Protein AF-A0A7C8KR84-F1 (afdb_monomer)

pLDDT: mean 71.24, std 14.89, range [28.14, 93.31]

Sequence (262 aa):
MVGEYLEQSVDVQDASTQTDPATLATLDLPQITDLNYFKQVVDKTNSDCIAFRIEMEQSNPTRLTGTRVIHGMNNLSQSIELACQELELDECFAFNHFPNVHIAMRAMAKFKPYFLDPEEHRKTEHLCQLANQNFYWGLNIELKCHEVLRRAAVFKIHNSNMILTRGNYEEYLSHLLVLREKTNDCVNDVAARTLFMLDERRAAVRMLLACRKFMALQRERPCYPRLCQCRGHDWGQAHWERLGLPVINVSPSGTAKGFIPI

Foldseek 3Di:
DDDPPDPPPPVPDDDDDLDPPVRVVVPPAAAFEALVVLVVLLVVLLVLLVVLVVCVVVVDPPDPQDPVNLVVLQVLLVVLLVVLVVLVVDLPDAALADVSLVVLVVSLVPDAQPPVPPVNVCSLVVSLVSLVVSLVVLVVSVVVLVVCQVDWHWYHDPNTIDIDYVVCSVVVVVSSVVSNVSSVVSNVSSVVVVVSSVSSVVSNVSSLVSSVSSLVSLLPRDDDPRHHPCSPDPPNPVSCVSNVFDWDFDDPDPPDTDIDGD

Structure (mmCIF, N/CA/C/O backbone):
data_AF-A0A7C8KR84-F1
#
_entry.id   AF-A0A7C8KR84-F1
#
loop_
_atom_site.group_PDB
_atom_site.id
_atom_site.type_symbol
_atom_site.label_atom_id
_atom_site.label_alt_id
_atom_site.label_comp_id
_atom_site.label_asym_id
_atom_site.label_entity_id
_atom_site.label_seq_id
_atom_site.pdbx_PDB_ins_code
_atom_site.Cartn_x
_atom_site.Cartn_y
_atom_site.Cartn_z
_atom_site.occupancy
_atom_site.B_iso_or_equiv
_atom_site.auth_seq_id
_atom_site.auth_comp_id
_atom_site.auth_asym_id
_atom_site.auth_atom_id
_atom_site.pdbx_PDB_model_num
ATOM 1 N N . MET A 1 1 ? -57.940 5.614 34.744 1.00 32.44 1 MET A N 1
ATOM 2 C CA . MET A 1 1 ? -57.153 5.208 35.923 1.00 32.44 1 MET A CA 1
ATOM 3 C C . MET A 1 1 ? -55.709 5.125 35.488 1.00 32.44 1 MET A C 1
ATOM 5 O O . MET A 1 1 ? -55.350 4.218 34.750 1.00 32.44 1 MET A O 1
ATOM 9 N N . VAL A 1 2 ? -54.954 6.165 35.825 1.00 28.14 2 VAL A N 1
ATOM 10 C CA . VAL A 1 2 ? -53.518 6.282 35.578 1.00 28.14 2 VAL A CA 1
ATOM 11 C C . VAL A 1 2 ? -52.850 5.599 36.764 1.00 28.14 2 VAL A C 1
ATOM 13 O O . VAL A 1 2 ? -53.059 6.019 37.897 1.00 28.14 2 VAL A O 1
ATOM 16 N N . GLY A 1 3 ? -52.159 4.489 36.517 1.00 28.77 3 GLY A N 1
ATOM 17 C CA . GLY A 1 3 ? -51.357 3.827 37.537 1.00 28.77 3 GLY A CA 1
ATOM 18 C C . GLY A 1 3 ? -50.021 4.543 37.641 1.00 28.77 3 GLY A C 1
ATOM 19 O O . GLY A 1 3 ? -49.148 4.323 36.804 1.00 28.77 3 GLY A O 1
ATOM 20 N N . GLU A 1 4 ? -49.896 5.422 38.632 1.00 29.56 4 GLU A N 1
ATOM 21 C CA . GLU A 1 4 ? -48.616 5.935 39.113 1.00 29.56 4 GLU A CA 1
ATOM 22 C C . GLU A 1 4 ? -47.768 4.745 39.577 1.00 29.56 4 GLU A C 1
ATOM 24 O O . GLU A 1 4 ? -48.036 4.133 40.611 1.00 29.56 4 GLU A O 1
ATOM 29 N N . TYR A 1 5 ? -46.759 4.377 38.788 1.00 31.81 5 TYR A N 1
ATOM 30 C CA . TYR A 1 5 ? -45.688 3.525 39.284 1.00 31.81 5 TYR A CA 1
ATOM 31 C C . TYR A 1 5 ? -44.735 4.415 40.069 1.00 31.81 5 TYR A C 1
ATOM 33 O O . TYR A 1 5 ? -43.995 5.208 39.491 1.00 31.81 5 TYR A O 1
ATOM 41 N N . LEU A 1 6 ? -44.828 4.287 41.394 1.00 31.00 6 LEU A N 1
ATOM 42 C CA . LEU A 1 6 ? -43.905 4.841 42.372 1.00 31.00 6 LEU A CA 1
ATOM 43 C C . LEU A 1 6 ? -42.459 4.667 41.896 1.00 31.00 6 LEU A C 1
ATOM 45 O O . LEU A 1 6 ? -41.971 3.544 41.758 1.00 31.00 6 LEU A O 1
ATOM 49 N N . GLU A 1 7 ? -41.780 5.796 41.705 1.00 32.97 7 GLU A N 1
ATOM 50 C CA . GLU A 1 7 ? -40.331 5.881 41.804 1.00 32.97 7 GLU A CA 1
ATOM 51 C C . GLU A 1 7 ? -39.944 5.353 43.189 1.00 32.97 7 GLU A C 1
ATOM 53 O O . GLU A 1 7 ? -40.000 6.061 44.193 1.00 32.97 7 GLU A O 1
ATOM 58 N N . GLN A 1 8 ? -39.569 4.076 43.265 1.00 32.03 8 GLN A N 1
ATOM 59 C CA . GLN A 1 8 ? -38.667 3.650 44.318 1.00 32.03 8 GLN A CA 1
ATOM 60 C C . GLN A 1 8 ? -37.332 4.314 44.007 1.00 32.03 8 GLN A C 1
ATOM 62 O O . GLN A 1 8 ? -36.534 3.815 43.214 1.00 32.03 8 GLN A O 1
ATOM 67 N N . SER A 1 9 ? -37.134 5.479 44.620 1.00 34.06 9 SER A N 1
ATOM 68 C CA . SER A 1 9 ? -35.832 6.063 44.884 1.00 34.06 9 SER A CA 1
ATOM 69 C C . SER A 1 9 ? -35.023 5.039 45.676 1.00 34.06 9 SER A C 1
ATOM 71 O O . SER A 1 9 ? -35.009 5.028 46.906 1.00 34.06 9 SER A O 1
ATOM 73 N N . VAL A 1 10 ? -34.400 4.109 44.960 1.00 33.84 10 VAL A N 1
ATOM 74 C CA . VAL A 1 10 ? -33.230 3.423 45.475 1.00 33.84 10 VAL A CA 1
ATOM 75 C C . VAL A 1 10 ? -32.190 4.524 45.550 1.00 33.84 10 VAL A C 1
ATOM 77 O O . VAL A 1 10 ? -31.714 4.991 44.516 1.00 33.84 10 VAL A O 1
ATOM 80 N N . ASP A 1 11 ? -31.917 4.995 46.765 1.00 31.75 11 ASP A N 1
ATOM 81 C CA . ASP A 1 11 ? -30.697 5.727 47.073 1.00 31.75 11 ASP A CA 1
ATOM 82 C C . ASP A 1 11 ? -29.533 4.843 46.617 1.00 31.75 11 ASP A C 1
ATOM 84 O O . ASP A 1 11 ? -29.070 3.949 47.330 1.00 31.75 11 ASP A O 1
ATOM 88 N N . VAL A 1 12 ? -29.111 5.030 45.367 1.00 40.06 12 VAL A N 1
ATOM 89 C CA . VAL A 1 12 ? -27.883 4.454 44.843 1.00 40.06 12 VAL A CA 1
ATOM 90 C C . VAL A 1 12 ? -26.789 5.252 45.522 1.00 40.06 12 VAL A C 1
ATOM 92 O O . VAL A 1 12 ? -26.440 6.344 45.082 1.00 40.06 12 VAL A O 1
ATOM 95 N N . GLN A 1 13 ? -26.338 4.731 46.661 1.00 32.72 13 GLN A N 1
ATOM 96 C CA . GLN A 1 13 ? -25.169 5.233 47.358 1.00 32.72 13 GLN A CA 1
ATOM 97 C C . GLN A 1 13 ? -24.040 5.430 46.347 1.00 32.72 13 GLN A C 1
ATOM 99 O O . GLN A 1 13 ? -23.666 4.510 45.613 1.00 32.72 13 GLN A O 1
ATOM 104 N N . ASP A 1 14 ? -23.530 6.656 46.331 1.00 39.12 14 ASP A N 1
ATOM 105 C CA . ASP A 1 14 ? -22.267 7.005 45.712 1.00 39.12 14 ASP A CA 1
ATOM 106 C C . ASP A 1 14 ? -21.161 6.035 46.158 1.00 39.12 14 ASP A C 1
ATOM 108 O O . ASP A 1 14 ? -21.105 5.615 47.316 1.00 39.12 14 ASP A O 1
ATOM 112 N N . ALA A 1 15 ? -20.248 5.780 45.216 1.00 33.12 15 ALA A N 1
ATOM 113 C CA . ALA A 1 15 ? -18.996 5.022 45.303 1.00 33.12 15 ALA A CA 1
ATOM 114 C C . ALA A 1 15 ? -19.034 3.535 44.893 1.00 33.12 15 ALA A C 1
ATOM 116 O O . ALA A 1 15 ? -19.628 2.682 45.544 1.00 33.12 15 ALA A O 1
ATOM 117 N N . SER A 1 16 ? -18.291 3.237 43.817 1.00 41.34 16 SER A N 1
ATOM 118 C CA . SER A 1 16 ? -17.384 2.083 43.642 1.00 41.34 16 SER A CA 1
ATOM 119 C C . SER A 1 16 ? -17.807 0.695 44.156 1.00 41.34 16 SER A C 1
ATOM 121 O O . SER A 1 16 ? -16.949 -0.096 44.560 1.00 41.34 16 SER A O 1
ATOM 123 N N . THR A 1 17 ? -19.091 0.353 44.166 1.00 49.91 17 THR A N 1
ATOM 124 C CA . THR A 1 17 ? -19.556 -0.912 44.740 1.00 49.91 17 THR A CA 1
ATOM 125 C C . THR A 1 17 ? -19.304 -2.073 43.780 1.00 49.91 17 THR A C 1
ATOM 127 O O . THR A 1 17 ? -20.136 -2.439 42.949 1.00 49.91 17 THR A O 1
ATOM 130 N N . GLN A 1 18 ? -18.129 -2.694 43.933 1.00 53.03 18 GLN A N 1
ATOM 131 C CA . GLN A 1 18 ? -17.944 -4.115 43.640 1.00 53.03 18 GLN A CA 1
ATOM 132 C C . GLN A 1 18 ? -19.137 -4.873 44.233 1.00 53.03 18 GLN A C 1
ATOM 134 O O . GLN A 1 18 ? -19.314 -4.918 45.449 1.00 53.03 18 GLN A O 1
ATOM 139 N N . THR A 1 19 ? -19.993 -5.407 43.369 1.00 58.72 19 THR A N 1
ATOM 140 C CA . THR A 1 19 ? -21.181 -6.151 43.784 1.00 58.72 19 THR A CA 1
ATOM 141 C C . THR A 1 19 ? -20.853 -7.637 43.722 1.00 58.72 19 THR A C 1
ATOM 143 O O . THR A 1 19 ? -20.344 -8.119 42.708 1.00 58.72 19 THR A O 1
ATOM 146 N N . ASP A 1 20 ? -21.098 -8.359 44.817 1.00 58.12 20 ASP A N 1
ATOM 147 C CA . ASP A 1 20 ? -20.840 -9.799 44.902 1.00 58.12 20 ASP A CA 1
ATOM 148 C C . ASP A 1 20 ? -21.582 -10.538 43.761 1.00 58.12 20 ASP A C 1
ATOM 150 O O . ASP A 1 20 ? -22.774 -10.277 43.550 1.00 58.12 20 ASP A O 1
ATOM 154 N N . PRO A 1 21 ? -20.927 -11.430 42.986 1.00 55.69 21 PRO A N 1
ATOM 155 C CA . PRO A 1 21 ? -21.565 -12.210 41.922 1.00 55.69 21 PRO A CA 1
ATOM 156 C C . PRO A 1 21 ? -22.869 -12.918 42.327 1.00 55.69 21 PRO A C 1
ATOM 158 O O . PRO A 1 21 ? -23.745 -13.072 41.476 1.00 55.69 21 PRO A O 1
ATOM 161 N N . ALA A 1 22 ? -23.042 -13.298 43.599 1.00 56.19 22 ALA A N 1
ATOM 162 C CA . ALA A 1 22 ? -24.292 -13.884 44.098 1.00 56.19 22 ALA A CA 1
ATOM 163 C C . ALA A 1 22 ? -25.474 -12.889 44.106 1.00 56.19 22 ALA A C 1
ATOM 165 O O . ALA A 1 22 ? -26.605 -13.278 43.822 1.00 56.19 22 ALA A O 1
ATOM 166 N N . THR A 1 23 ? -25.211 -11.607 44.371 1.00 57.09 23 THR A N 1
ATOM 167 C CA . THR A 1 23 ? -26.203 -10.513 44.399 1.00 57.09 23 THR A CA 1
ATOM 168 C C . THR A 1 23 ? -26.562 -10.020 42.997 1.00 57.09 23 THR A C 1
ATOM 170 O O . THR A 1 23 ? -27.638 -9.477 42.769 1.00 57.09 23 THR A O 1
ATOM 173 N N . LEU A 1 24 ? -25.657 -10.213 42.036 1.00 55.22 24 LEU A N 1
ATOM 174 C CA . LEU A 1 24 ? -25.908 -9.933 40.622 1.00 55.22 24 LEU A CA 1
ATOM 175 C C . LEU A 1 24 ? -26.747 -11.033 39.965 1.00 55.22 24 LEU A C 1
ATOM 177 O O . LEU A 1 24 ? -27.538 -10.731 39.084 1.00 55.22 24 LEU A O 1
ATOM 181 N N . ALA A 1 25 ? -26.617 -12.288 40.409 1.00 52.59 25 ALA A N 1
ATOM 182 C CA . ALA A 1 25 ? -27.393 -13.417 39.888 1.00 52.59 25 ALA A CA 1
ATOM 183 C C . ALA A 1 25 ? -28.896 -13.345 40.227 1.00 52.59 25 ALA A C 1
ATOM 185 O O . ALA A 1 25 ? -29.706 -13.977 39.554 1.00 52.59 25 ALA A O 1
ATOM 186 N N . THR A 1 26 ? -29.277 -12.587 41.260 1.00 55.31 26 THR A N 1
ATOM 187 C CA . THR A 1 26 ? -30.678 -12.330 41.637 1.00 55.31 26 THR A CA 1
ATOM 188 C C . THR A 1 26 ? -31.307 -11.151 40.894 1.00 55.31 26 THR A C 1
ATOM 190 O O . THR A 1 26 ? -32.529 -11.011 40.909 1.00 55.31 26 THR A O 1
ATOM 193 N N . LEU A 1 27 ? -30.503 -10.306 40.243 1.00 56.44 27 LEU A N 1
ATOM 194 C CA . LEU A 1 27 ? -30.963 -9.184 39.434 1.00 56.44 27 LEU A CA 1
ATOM 195 C C . LEU A 1 27 ? -30.917 -9.614 37.963 1.00 56.44 27 LEU A C 1
ATOM 197 O O . LEU A 1 27 ? -29.842 -9.830 37.415 1.00 56.44 27 LEU A O 1
ATOM 201 N N . ASP A 1 28 ? -32.077 -9.747 37.319 1.00 59.44 28 ASP A N 1
ATOM 202 C CA . ASP A 1 28 ? -32.201 -10.188 35.919 1.00 59.44 28 ASP A CA 1
ATOM 203 C C . ASP A 1 28 ? -31.762 -9.065 34.949 1.00 59.44 28 ASP A C 1
ATOM 205 O O . ASP A 1 28 ? -32.561 -8.425 34.261 1.00 59.44 28 ASP A O 1
ATOM 209 N N . LEU A 1 29 ? -30.472 -8.720 35.000 1.00 63.41 29 LEU A N 1
ATOM 210 C CA . LEU A 1 29 ? -29.874 -7.569 34.331 1.00 63.41 29 LEU A CA 1
ATOM 211 C C . LEU A 1 29 ? -29.172 -7.988 33.034 1.00 63.41 29 LEU A C 1
ATOM 213 O O . LEU A 1 29 ? -28.474 -9.004 33.005 1.00 63.41 29 LEU A O 1
ATOM 217 N N . PRO A 1 30 ? -29.258 -7.174 31.965 1.00 63.66 30 PRO A N 1
ATOM 218 C CA . PRO A 1 30 ? -28.498 -7.415 30.748 1.00 63.66 30 PRO A CA 1
ATOM 219 C C . PRO A 1 30 ? -26.997 -7.382 31.046 1.00 63.66 30 PRO A C 1
ATOM 221 O O . PRO A 1 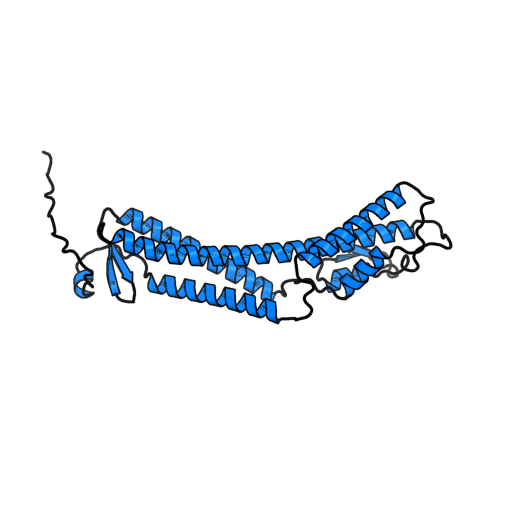30 ? -26.487 -6.409 31.610 1.00 63.66 30 PRO A O 1
ATOM 224 N N . GLN A 1 31 ? -26.279 -8.422 30.628 1.00 66.25 31 GLN A N 1
ATOM 225 C CA . GLN A 1 31 ? -24.826 -8.456 30.730 1.00 66.25 31 GLN A CA 1
ATOM 226 C C . GLN A 1 31 ? -24.202 -7.769 29.507 1.00 66.25 31 GLN A C 1
ATOM 228 O O . GLN A 1 31 ? -24.420 -8.165 28.359 1.00 66.25 31 GLN A O 1
ATOM 233 N N . ILE A 1 32 ? -23.423 -6.724 29.758 1.00 66.69 32 ILE A N 1
ATOM 234 C CA . ILE A 1 32 ? -22.598 -6.014 28.786 1.00 66.69 32 ILE A CA 1
ATOM 235 C C . ILE A 1 32 ? -21.186 -6.616 28.818 1.00 66.69 32 ILE A C 1
ATOM 237 O O . ILE A 1 32 ? -20.673 -7.020 29.862 1.00 66.69 32 ILE A O 1
ATOM 241 N N . THR A 1 33 ? -20.578 -6.703 27.637 1.00 69.06 33 THR A N 1
ATOM 242 C CA . THR A 1 33 ? -19.279 -7.319 27.336 1.00 69.06 33 THR A CA 1
ATOM 243 C C . THR A 1 33 ? -18.153 -6.967 28.326 1.00 69.06 33 THR A C 1
ATOM 245 O O . THR A 1 33 ? -18.043 -5.831 28.786 1.00 69.06 33 THR A O 1
ATOM 248 N N . ASP A 1 34 ? -17.263 -7.932 28.595 1.00 75.19 34 ASP A N 1
ATOM 249 C CA . ASP A 1 34 ? -16.058 -7.773 29.426 1.00 75.19 34 ASP A CA 1
ATOM 250 C C . ASP A 1 34 ? -15.031 -6.832 28.769 1.00 75.19 34 ASP A C 1
ATOM 252 O O . ASP A 1 34 ? -14.365 -7.195 27.793 1.00 75.19 34 ASP A O 1
ATOM 256 N N . LEU A 1 35 ? -14.876 -5.625 29.326 1.00 78.81 35 LEU A N 1
ATOM 257 C CA . LEU A 1 35 ? -13.912 -4.635 28.841 1.00 78.81 35 LEU A CA 1
ATOM 258 C C . LEU A 1 35 ? -12.463 -5.091 29.035 1.00 78.81 35 LEU A C 1
ATOM 260 O O . LEU A 1 35 ? -11.592 -4.630 28.303 1.00 78.81 35 LEU A O 1
ATOM 264 N N . ASN A 1 36 ? -12.172 -6.002 29.971 1.00 79.75 36 ASN A N 1
ATOM 265 C CA . ASN A 1 36 ? -10.815 -6.547 30.102 1.00 79.75 36 ASN A CA 1
ATOM 266 C C . ASN A 1 36 ? -10.477 -7.452 28.952 1.00 79.75 36 ASN A C 1
ATOM 268 O O . ASN A 1 36 ? -9.364 -7.393 28.444 1.00 79.75 36 ASN A O 1
ATOM 272 N N . TYR A 1 37 ? -11.430 -8.293 28.566 1.00 82.00 37 TYR A N 1
ATOM 273 C CA . TYR A 1 37 ? -11.240 -9.165 27.428 1.00 82.00 37 TYR A CA 1
ATOM 274 C C . TYR A 1 37 ? -11.074 -8.328 26.156 1.00 82.00 37 TYR A C 1
ATOM 276 O O . TYR A 1 37 ? -10.109 -8.529 25.422 1.00 82.00 37 TYR A O 1
ATOM 284 N N . PHE A 1 38 ? -11.914 -7.304 25.958 1.00 83.75 38 PHE A N 1
ATOM 285 C CA . PHE A 1 38 ? -11.743 -6.376 24.838 1.00 83.75 38 PHE A CA 1
ATOM 286 C C . PHE A 1 38 ? -10.378 -5.671 24.875 1.00 83.75 38 PHE A C 1
ATOM 288 O O . PHE A 1 38 ? -9.651 -5.676 23.884 1.00 83.75 38 PHE A O 1
ATOM 295 N N . LYS A 1 39 ? -9.970 -5.151 26.038 1.00 86.75 39 LYS A N 1
ATOM 296 C CA . LYS A 1 39 ? -8.649 -4.544 26.240 1.00 86.75 39 LYS A CA 1
ATOM 297 C C . LYS A 1 39 ? -7.507 -5.503 25.900 1.00 86.75 39 LYS A C 1
ATOM 299 O O . LYS A 1 39 ? -6.585 -5.100 25.204 1.00 86.75 39 LYS A O 1
ATOM 304 N N . GLN A 1 40 ? -7.570 -6.758 26.346 1.00 88.12 40 GLN A N 1
ATOM 305 C CA . GLN A 1 40 ? -6.556 -7.773 26.044 1.00 88.12 40 GLN A CA 1
ATOM 306 C C . GLN A 1 40 ? -6.440 -8.025 24.538 1.00 88.12 40 GLN A C 1
ATOM 308 O O . GLN A 1 40 ? -5.329 -8.097 24.016 1.00 88.12 40 GLN A O 1
ATOM 313 N N . VAL A 1 41 ? -7.572 -8.121 23.836 1.00 87.50 41 VAL A N 1
ATOM 314 C CA . VAL A 1 41 ? -7.597 -8.314 22.379 1.00 87.50 41 VAL A CA 1
ATOM 315 C C . VAL A 1 41 ? -7.028 -7.091 21.649 1.00 87.50 41 VAL A C 1
ATOM 317 O O . VAL A 1 41 ? -6.206 -7.252 20.743 1.00 87.50 41 VAL A O 1
ATOM 320 N N . VAL A 1 42 ? -7.393 -5.872 22.064 1.00 87.62 42 VAL A N 1
ATOM 321 C CA . VAL A 1 42 ? -6.858 -4.618 21.501 1.00 87.62 42 VAL A CA 1
ATOM 322 C C . VAL A 1 42 ? -5.354 -4.501 21.742 1.00 87.62 42 VAL A C 1
ATOM 324 O O . VAL A 1 42 ? -4.603 -4.259 20.799 1.00 87.62 42 VAL A O 1
ATOM 327 N N . ASP A 1 43 ? -4.891 -4.715 22.975 1.00 89.50 43 ASP A N 1
ATOM 328 C CA . ASP A 1 43 ? -3.472 -4.611 23.325 1.00 89.50 43 ASP A CA 1
ATOM 329 C C . ASP A 1 43 ? -2.640 -5.673 22.577 1.00 89.50 43 ASP A C 1
ATOM 331 O O . ASP A 1 43 ? -1.555 -5.365 22.080 1.00 89.50 43 ASP A O 1
ATOM 335 N N . LYS A 1 44 ? -3.165 -6.897 22.408 1.00 89.75 44 LYS A N 1
ATOM 336 C CA . LYS A 1 44 ? -2.527 -7.942 21.594 1.00 89.75 44 LYS A CA 1
ATOM 337 C C . LYS A 1 44 ? -2.441 -7.545 20.119 1.00 89.75 44 LYS A C 1
ATOM 339 O O . LYS A 1 44 ? -1.360 -7.616 19.543 1.00 89.75 44 LYS A O 1
ATOM 344 N N . THR A 1 45 ? -3.543 -7.072 19.538 1.00 87.31 45 THR A N 1
ATOM 345 C CA . THR A 1 45 ? -3.586 -6.627 18.134 1.00 87.31 45 THR A CA 1
ATOM 346 C C . THR A 1 45 ? -2.592 -5.492 17.889 1.00 87.31 45 THR A C 1
ATOM 348 O O . THR A 1 45 ? -1.835 -5.526 16.925 1.00 87.31 45 THR A O 1
ATOM 351 N N . ASN A 1 46 ? -2.532 -4.517 18.799 1.00 86.12 46 ASN A N 1
ATOM 352 C CA . ASN A 1 46 ? -1.585 -3.410 18.709 1.00 86.12 46 ASN A CA 1
ATOM 353 C C . ASN A 1 46 ? -0.129 -3.893 18.822 1.00 86.12 46 ASN A C 1
ATOM 355 O O . ASN A 1 46 ? 0.725 -3.503 18.027 1.00 86.12 46 ASN A O 1
ATOM 359 N N . SER A 1 47 ? 0.153 -4.795 19.767 1.00 88.62 47 S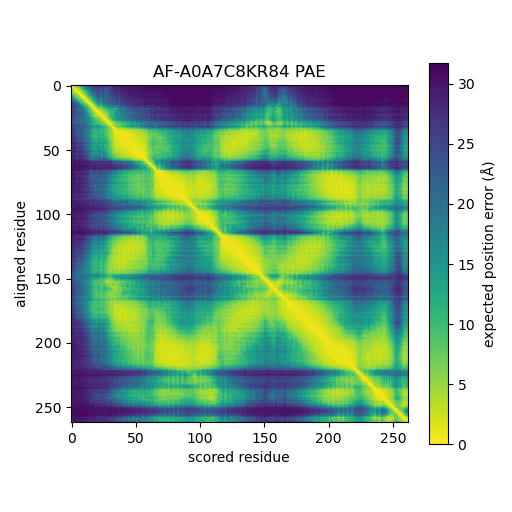ER A N 1
ATOM 360 C CA . SER A 1 47 ? 1.474 -5.418 19.890 1.00 88.62 47 SER A CA 1
ATOM 361 C C . SER A 1 47 ? 1.884 -6.136 18.603 1.00 88.62 47 SER A C 1
ATOM 363 O O . SER A 1 47 ? 3.040 -6.028 18.199 1.00 88.62 47 SER A O 1
ATOM 365 N N . ASP A 1 48 ? 0.961 -6.843 17.952 1.00 87.19 48 ASP A N 1
ATOM 366 C CA . ASP A 1 48 ? 1.235 -7.561 16.706 1.00 87.19 48 ASP A CA 1
ATOM 367 C C . ASP A 1 48 ? 1.467 -6.585 15.537 1.00 87.19 48 ASP A C 1
ATOM 369 O O . ASP A 1 48 ? 2.414 -6.767 14.770 1.00 87.19 48 ASP A O 1
ATOM 373 N N . CYS A 1 49 ? 0.708 -5.485 15.451 1.00 82.44 49 CYS A N 1
ATOM 374 C CA . CYS A 1 49 ? 0.952 -4.403 14.485 1.00 82.44 49 CYS A CA 1
ATOM 375 C C . CYS A 1 49 ? 2.333 -3.743 14.667 1.00 82.44 49 CYS A C 1
ATOM 377 O O . CYS A 1 49 ? 3.030 -3.455 13.685 1.00 82.44 49 CYS A O 1
ATOM 379 N N . ILE A 1 50 ? 2.749 -3.511 15.919 1.00 82.94 50 ILE A N 1
ATOM 380 C CA . ILE A 1 50 ? 4.068 -2.957 16.256 1.00 82.94 50 ILE A CA 1
ATOM 381 C C . ILE A 1 50 ? 5.174 -3.960 15.923 1.00 82.94 50 ILE A C 1
ATOM 383 O O . ILE A 1 50 ? 6.167 -3.578 15.305 1.00 82.94 50 ILE A O 1
ATOM 387 N N . ALA A 1 51 ? 5.016 -5.232 16.292 1.00 83.62 51 ALA A N 1
ATOM 388 C CA . ALA A 1 51 ? 5.989 -6.273 15.977 1.00 83.62 51 ALA A CA 1
ATOM 389 C C . ALA A 1 51 ? 6.176 -6.406 14.461 1.00 83.62 51 ALA A C 1
ATOM 391 O O . ALA A 1 51 ? 7.306 -6.373 13.979 1.00 83.62 51 ALA A O 1
ATOM 392 N N . PHE A 1 52 ? 5.074 -6.425 13.706 1.00 77.44 52 PHE A N 1
ATOM 393 C CA . PHE A 1 52 ? 5.108 -6.439 12.247 1.00 77.44 52 PHE A CA 1
ATOM 394 C C . PHE A 1 52 ? 5.784 -5.184 11.670 1.00 77.44 52 PHE A C 1
ATOM 396 O O . PHE A 1 52 ? 6.523 -5.273 10.694 1.00 77.44 52 PHE A O 1
ATOM 403 N N . ARG A 1 53 ? 5.612 -4.002 12.291 1.00 74.75 53 ARG A N 1
ATOM 404 C CA . ARG A 1 53 ? 6.368 -2.787 11.912 1.00 74.75 53 ARG A CA 1
ATOM 405 C C . ARG A 1 53 ? 7.869 -3.002 12.008 1.00 74.75 53 ARG A C 1
ATOM 407 O O . ARG A 1 53 ? 8.599 -2.683 11.076 1.00 74.75 53 ARG A O 1
ATOM 414 N N . ILE A 1 54 ? 8.303 -3.516 13.151 1.00 75.69 54 ILE A N 1
ATOM 415 C CA . ILE A 1 54 ? 9.713 -3.704 13.466 1.00 75.69 54 ILE A CA 1
ATOM 416 C C . ILE A 1 54 ? 10.309 -4.777 12.547 1.00 75.69 54 ILE A C 1
ATOM 418 O O . ILE A 1 54 ? 11.375 -4.552 11.984 1.00 75.69 54 ILE A O 1
ATOM 422 N N . GLU A 1 55 ? 9.604 -5.892 12.324 1.00 73.88 55 GLU A N 1
ATOM 423 C CA . GLU A 1 55 ? 9.988 -6.945 11.367 1.00 73.88 55 GLU A CA 1
ATOM 424 C C . GLU A 1 55 ? 10.210 -6.355 9.967 1.00 73.88 55 GLU A C 1
ATOM 426 O O . GLU A 1 55 ? 11.268 -6.543 9.361 1.00 73.88 55 GLU A O 1
ATOM 431 N N . MET A 1 56 ? 9.261 -5.546 9.493 1.00 67.31 56 MET A N 1
ATOM 432 C CA . MET A 1 56 ? 9.364 -4.857 8.209 1.00 67.31 56 MET A CA 1
ATOM 433 C C . MET A 1 56 ? 10.580 -3.924 8.158 1.00 67.31 56 MET A C 1
ATOM 435 O O . MET A 1 56 ? 11.347 -3.975 7.197 1.00 67.31 56 MET A O 1
ATOM 439 N N . GLU A 1 57 ? 10.793 -3.090 9.177 1.00 66.19 57 GLU A N 1
ATOM 440 C CA . GLU A 1 57 ? 11.953 -2.192 9.272 1.00 66.19 57 GLU A CA 1
ATOM 441 C C . GLU A 1 57 ? 13.294 -2.940 9.294 1.00 66.19 57 GLU A C 1
ATOM 443 O O . GLU A 1 57 ? 14.261 -2.481 8.684 1.00 66.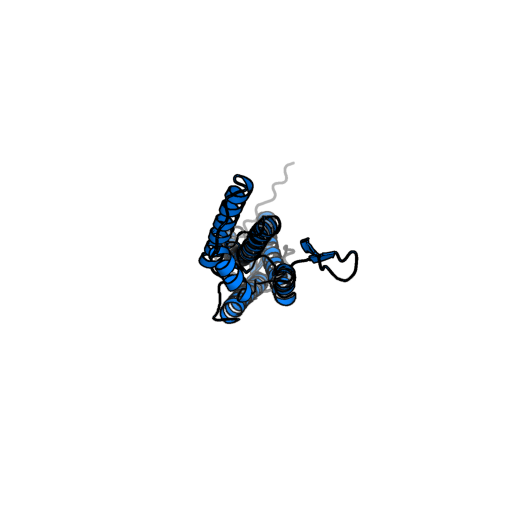19 57 GLU A O 1
ATOM 448 N N . GLN A 1 58 ? 13.350 -4.099 9.953 1.00 63.69 58 GLN A N 1
ATOM 449 C CA . GLN A 1 58 ? 14.567 -4.890 10.142 1.00 63.69 58 GLN A CA 1
ATOM 450 C C . GLN A 1 58 ? 14.887 -5.829 8.969 1.00 63.69 58 GLN A C 1
ATOM 452 O O . GLN A 1 58 ? 16.056 -6.158 8.761 1.00 63.69 58 GLN A O 1
ATOM 457 N N . SER A 1 59 ? 13.889 -6.236 8.177 1.00 57.12 59 SER A N 1
ATOM 458 C CA . SER A 1 59 ? 14.032 -7.221 7.090 1.00 57.12 59 SER A CA 1
ATOM 459 C C . SER A 1 59 ? 15.010 -6.838 5.957 1.00 57.12 59 SER A C 1
ATOM 461 O O . SER A 1 59 ? 15.396 -7.713 5.179 1.00 57.12 59 SER A O 1
ATOM 463 N N . ASN A 1 60 ? 15.499 -5.587 5.860 1.00 48.03 60 ASN A N 1
ATOM 464 C CA . ASN A 1 60 ? 16.738 -5.265 5.125 1.00 48.03 60 ASN A CA 1
ATOM 465 C C . ASN A 1 60 ? 17.252 -3.819 5.358 1.00 48.03 60 ASN A C 1
ATOM 467 O O . ASN A 1 60 ? 16.502 -2.872 5.124 1.00 48.03 60 ASN A O 1
ATOM 471 N N . PRO A 1 61 ? 18.549 -3.587 5.656 1.00 42.34 61 PRO A N 1
ATOM 472 C CA . PRO A 1 61 ? 19.138 -2.239 5.735 1.00 42.34 61 PRO A CA 1
ATOM 473 C C . PRO A 1 61 ? 19.375 -1.554 4.370 1.00 42.34 61 PRO A C 1
ATOM 475 O O . PRO A 1 61 ? 19.727 -0.378 4.327 1.00 42.34 61 PRO A O 1
ATOM 478 N N . THR A 1 62 ? 19.168 -2.242 3.237 1.00 45.78 62 THR A N 1
ATOM 479 C CA . THR A 1 62 ? 19.275 -1.660 1.875 1.00 45.78 62 THR A CA 1
ATOM 480 C C . THR A 1 62 ? 17.929 -1.209 1.299 1.00 45.78 62 THR A C 1
ATOM 482 O O . THR A 1 62 ? 17.697 -1.252 0.089 1.00 45.78 62 THR A O 1
ATOM 485 N N . ARG A 1 63 ? 17.024 -0.747 2.168 1.00 50.31 63 ARG A N 1
ATOM 486 C CA . ARG A 1 63 ? 15.726 -0.193 1.781 1.00 50.31 63 ARG A CA 1
ATOM 487 C C . ARG A 1 63 ? 15.892 1.044 0.896 1.00 50.31 63 ARG A C 1
ATOM 489 O O . ARG A 1 63 ? 16.107 2.159 1.358 1.00 50.31 63 ARG A O 1
ATOM 496 N N . LEU A 1 64 ? 15.665 0.843 -0.396 1.00 43.91 64 LEU A N 1
ATOM 497 C CA . LEU A 1 64 ? 15.130 1.858 -1.297 1.00 43.91 64 LEU A CA 1
ATOM 498 C C . LEU A 1 64 ? 13.600 1.995 -1.107 1.00 43.91 64 LEU A C 1
ATOM 500 O O . LEU A 1 64 ? 12.888 2.265 -2.062 1.00 43.91 64 LEU A O 1
ATOM 504 N N . THR A 1 65 ? 13.070 1.801 0.101 1.00 51.72 65 THR A N 1
ATOM 505 C CA . THR A 1 65 ? 11.637 1.956 0.381 1.00 51.72 65 THR A CA 1
ATOM 506 C C . THR A 1 65 ? 11.450 3.186 1.242 1.00 51.72 65 THR A C 1
ATOM 508 O O . THR A 1 65 ? 11.531 3.167 2.470 1.00 51.72 65 THR A O 1
ATOM 511 N N . GLY A 1 66 ? 11.292 4.304 0.558 1.00 55.38 66 GLY A N 1
ATOM 512 C CA . GLY A 1 66 ? 10.946 5.571 1.161 1.00 55.38 66 GLY A CA 1
ATOM 513 C C . GLY A 1 66 ? 10.286 6.435 0.109 1.00 55.38 66 GLY A C 1
ATOM 514 O O . GLY A 1 66 ? 10.496 6.247 -1.090 1.00 55.38 66 GLY A O 1
ATOM 515 N N . THR A 1 67 ? 9.541 7.436 0.558 1.00 61.94 67 THR A N 1
ATOM 516 C CA . THR A 1 67 ? 8.894 8.442 -0.292 1.00 61.94 67 THR A CA 1
ATOM 517 C C . THR A 1 67 ? 9.858 9.009 -1.349 1.00 61.94 67 THR A C 1
ATOM 519 O O . THR A 1 67 ? 9.481 9.227 -2.496 1.00 61.94 67 THR A O 1
ATOM 522 N N . ARG A 1 68 ? 11.153 9.137 -1.015 1.00 67.50 68 ARG A N 1
ATOM 523 C CA . ARG A 1 68 ? 12.221 9.561 -1.940 1.00 67.50 68 ARG A CA 1
ATOM 524 C C . ARG A 1 68 ? 12.433 8.630 -3.134 1.00 67.50 68 ARG A C 1
ATOM 526 O O . ARG A 1 68 ? 12.729 9.121 -4.218 1.00 67.50 68 ARG A O 1
ATOM 533 N N . VAL A 1 69 ? 12.311 7.317 -2.959 1.00 71.06 69 VAL A N 1
ATOM 534 C CA . VAL A 1 69 ? 12.498 6.358 -4.057 1.00 71.06 69 VAL A CA 1
ATOM 535 C C . VAL A 1 69 ? 11.294 6.353 -4.973 1.00 71.06 69 VAL A C 1
ATOM 537 O O . VAL A 1 69 ? 11.486 6.419 -6.181 1.00 71.06 69 VAL A O 1
ATOM 540 N N . ILE A 1 70 ? 10.081 6.384 -4.416 1.00 75.50 70 ILE A N 1
ATOM 541 C CA . ILE A 1 70 ? 8.852 6.563 -5.198 1.00 75.50 70 ILE A CA 1
ATOM 542 C C . ILE A 1 70 ? 8.955 7.845 -6.034 1.00 75.50 70 ILE A C 1
ATOM 544 O O . ILE A 1 70 ? 8.763 7.811 -7.248 1.00 75.50 70 ILE A O 1
ATOM 548 N N . HIS A 1 71 ? 9.348 8.966 -5.421 1.00 81.88 71 HIS A N 1
ATOM 549 C CA . HIS A 1 71 ? 9.583 10.213 -6.150 1.00 81.88 71 HIS A CA 1
ATOM 550 C C . HIS A 1 71 ? 10.677 10.080 -7.212 1.00 81.88 71 HIS A C 1
ATOM 552 O O . HIS A 1 71 ? 10.488 10.536 -8.335 1.00 81.88 71 HIS A O 1
ATOM 558 N N . GLY A 1 72 ? 11.798 9.428 -6.898 1.00 82.94 72 GLY A N 1
ATOM 559 C CA . GLY A 1 72 ? 12.874 9.181 -7.856 1.00 82.94 72 GLY A CA 1
ATOM 560 C C . GLY A 1 72 ? 12.414 8.363 -9.067 1.00 82.94 72 GLY A C 1
ATOM 561 O O . GLY A 1 72 ? 12.695 8.745 -10.201 1.00 82.94 72 GLY A O 1
ATOM 562 N N . MET A 1 73 ? 11.664 7.281 -8.841 1.00 84.62 73 MET A N 1
ATOM 563 C CA . MET A 1 73 ? 11.080 6.454 -9.901 1.00 84.62 73 MET A CA 1
ATOM 564 C C . MET A 1 73 ? 10.084 7.243 -10.746 1.00 84.62 73 MET A C 1
ATOM 566 O O . MET A 1 73 ? 10.155 7.191 -11.973 1.00 84.62 73 MET A O 1
ATOM 570 N N . ASN A 1 74 ? 9.205 8.019 -10.109 1.00 87.25 74 ASN A N 1
ATOM 571 C CA . ASN A 1 74 ? 8.235 8.855 -10.808 1.00 87.25 74 ASN A CA 1
ATOM 572 C C . ASN A 1 74 ? 8.933 9.908 -11.679 1.00 87.25 74 ASN A C 1
ATOM 574 O O . ASN A 1 74 ? 8.626 10.009 -12.866 1.00 87.25 74 ASN A O 1
ATOM 578 N N . ASN A 1 75 ? 9.932 10.610 -11.145 1.00 89.62 75 ASN A N 1
ATOM 579 C CA . ASN A 1 75 ? 10.690 11.620 -11.886 1.00 89.62 75 ASN A CA 1
ATOM 580 C C . ASN A 1 75 ? 11.443 11.012 -13.079 1.00 89.62 75 ASN A C 1
ATOM 582 O O . ASN A 1 75 ? 11.414 11.564 -14.180 1.00 89.62 75 ASN A O 1
ATOM 586 N N . LEU A 1 76 ? 12.093 9.857 -12.888 1.00 90.19 76 LEU A N 1
ATOM 587 C CA . LEU A 1 76 ? 12.759 9.144 -13.980 1.00 90.19 76 LEU A CA 1
ATOM 588 C C . LEU A 1 76 ? 11.751 8.686 -15.038 1.00 90.19 76 LEU A C 1
ATOM 590 O O . LEU A 1 76 ? 11.989 8.902 -16.222 1.00 90.19 76 LEU A O 1
ATOM 594 N N . SER A 1 77 ? 10.618 8.108 -14.628 1.00 91.00 77 SER A N 1
ATOM 595 C CA . SER A 1 77 ? 9.569 7.670 -15.555 1.00 91.00 77 SER A CA 1
ATOM 596 C C . SER A 1 77 ? 9.031 8.829 -16.395 1.00 91.00 77 SER A C 1
ATOM 598 O O . SER A 1 77 ? 8.977 8.715 -17.616 1.00 91.00 77 SER A O 1
ATOM 600 N N . GLN A 1 78 ? 8.757 9.977 -15.771 1.00 93.31 78 GLN A N 1
ATOM 601 C CA . GLN A 1 78 ? 8.294 11.179 -16.455 1.00 93.31 78 GLN A CA 1
ATOM 602 C C . GLN A 1 78 ? 9.337 11.698 -17.448 1.00 93.31 78 GLN A C 1
ATOM 604 O O . GLN A 1 78 ? 9.000 12.031 -18.581 1.00 93.31 78 GLN A O 1
ATOM 609 N N . SER A 1 79 ? 10.616 11.735 -17.061 1.00 92.62 79 SER A N 1
ATOM 610 C CA . SER A 1 79 ? 11.684 12.145 -17.977 1.00 92.62 79 SER A CA 1
ATOM 611 C C . SER A 1 79 ? 11.768 11.240 -19.209 1.00 92.62 79 SER A C 1
ATOM 613 O O . SER A 1 79 ? 12.024 11.729 -20.308 1.00 92.62 79 SER A O 1
ATOM 615 N N . ILE A 1 80 ? 11.538 9.936 -19.044 1.00 90.75 80 ILE A N 1
ATOM 616 C CA . ILE A 1 80 ? 11.533 8.980 -20.155 1.00 90.75 80 ILE A CA 1
ATOM 617 C C . ILE A 1 80 ? 10.298 9.167 -21.042 1.00 90.75 80 ILE A C 1
ATOM 619 O O . ILE A 1 80 ? 10.419 9.123 -22.265 1.00 90.75 80 ILE A O 1
ATOM 623 N N . GLU A 1 81 ? 9.127 9.403 -20.448 1.00 92.19 81 GLU A N 1
ATOM 624 C CA . GLU A 1 81 ? 7.885 9.693 -21.174 1.00 92.19 81 GLU A CA 1
ATOM 625 C C . GLU A 1 81 ? 8.021 10.946 -22.054 1.00 92.19 81 GLU A C 1
ATOM 627 O O . GLU A 1 81 ? 7.633 10.905 -23.219 1.00 92.19 81 GLU A O 1
ATOM 632 N N . LEU A 1 82 ? 8.635 12.019 -21.541 1.00 91.81 82 LEU A N 1
ATOM 633 C CA . LEU A 1 82 ? 8.905 13.241 -22.311 1.00 91.81 82 LEU A CA 1
ATOM 634 C C . LEU A 1 82 ? 9.838 12.976 -23.500 1.00 91.81 82 LEU A C 1
ATOM 636 O O . LEU A 1 82 ? 9.535 13.375 -24.619 1.00 91.81 82 LEU A O 1
ATOM 640 N N . ALA A 1 83 ? 10.921 12.222 -23.296 1.00 88.44 83 ALA A N 1
ATOM 641 C CA . ALA A 1 83 ? 11.817 11.849 -24.392 1.00 88.44 83 ALA A CA 1
ATOM 642 C C . ALA A 1 83 ? 11.115 10.981 -25.455 1.00 88.44 83 ALA A C 1
ATOM 644 O O . ALA A 1 83 ? 11.421 11.080 -26.640 1.00 88.44 83 ALA A O 1
ATOM 645 N N . CYS A 1 84 ? 10.158 10.133 -25.055 1.00 89.44 84 CYS A N 1
ATOM 646 C CA . CYS A 1 84 ? 9.334 9.392 -26.013 1.00 89.44 84 CYS A CA 1
ATOM 647 C C . CYS A 1 84 ? 8.474 10.333 -26.863 1.00 89.44 84 CYS A C 1
ATOM 649 O O . CYS A 1 84 ? 8.374 10.109 -28.063 1.00 89.44 84 CYS A O 1
ATOM 651 N N . GLN A 1 85 ? 7.882 11.371 -26.262 1.00 91.38 85 GLN A N 1
ATOM 652 C CA . GLN A 1 85 ? 7.076 12.354 -26.994 1.00 91.38 85 GLN A CA 1
ATOM 653 C C . GLN A 1 85 ? 7.920 13.102 -28.030 1.00 91.38 85 GLN A C 1
ATOM 655 O O . GLN A 1 85 ? 7.500 13.232 -29.173 1.00 91.38 85 GLN A O 1
ATOM 660 N N . GLU A 1 86 ? 9.129 13.536 -27.670 1.00 89.25 86 GLU A N 1
ATOM 661 C CA . GLU A 1 86 ? 10.051 14.183 -28.616 1.00 89.25 86 GLU A CA 1
ATOM 662 C C . GLU A 1 86 ? 10.420 13.252 -29.776 1.00 89.25 86 GLU A C 1
ATOM 664 O O . GLU A 1 86 ? 10.367 13.652 -30.937 1.00 89.25 86 GLU A O 1
ATOM 669 N N . LEU A 1 87 ? 10.726 11.986 -29.468 1.00 85.88 87 LEU A N 1
ATOM 670 C CA . LEU A 1 87 ? 11.001 10.975 -30.485 1.00 85.88 87 LEU A CA 1
ATOM 671 C C . LEU A 1 87 ? 9.804 10.734 -31.399 1.00 85.88 87 LEU A C 1
ATOM 673 O O . LEU A 1 87 ? 10.016 10.479 -32.572 1.00 85.88 87 LEU A O 1
ATOM 677 N N . GLU A 1 88 ? 8.571 10.759 -30.900 1.00 88.62 88 GLU A N 1
ATOM 678 C CA . GLU A 1 88 ? 7.362 10.587 -31.718 1.00 88.62 88 GLU A CA 1
ATOM 679 C C . GLU A 1 88 ? 7.106 11.795 -32.636 1.00 88.62 88 GLU A C 1
ATOM 681 O O . GLU A 1 88 ? 6.573 11.618 -33.730 1.00 88.62 88 GLU A O 1
ATOM 686 N N . LEU A 1 89 ? 7.502 13.000 -32.215 1.00 88.75 89 LEU A N 1
ATOM 687 C CA . LEU A 1 89 ? 7.280 14.249 -32.950 1.00 88.75 89 LEU A CA 1
ATOM 688 C C . LEU A 1 89 ? 8.306 14.509 -34.064 1.00 88.75 89 LEU A C 1
ATOM 690 O O . LEU A 1 89 ? 7.946 15.115 -35.072 1.00 88.75 89 LEU A O 1
ATOM 694 N N . ASP A 1 90 ? 9.560 14.079 -33.899 1.00 84.19 90 ASP A N 1
ATOM 695 C CA . ASP A 1 90 ? 10.634 14.300 -34.876 1.00 84.19 90 ASP A CA 1
ATOM 696 C C . ASP A 1 90 ? 11.349 12.989 -35.234 1.00 84.19 90 ASP A C 1
ATOM 698 O O . ASP A 1 90 ? 12.058 12.380 -34.431 1.00 84.19 90 ASP A O 1
ATOM 702 N N . GLU A 1 91 ? 11.198 12.559 -36.488 1.00 73.12 91 GLU A N 1
ATOM 703 C CA . GLU A 1 91 ? 11.792 11.316 -36.980 1.00 73.12 91 GLU A CA 1
ATOM 704 C C . GLU A 1 91 ? 13.323 11.341 -37.075 1.00 73.12 91 GLU A C 1
ATOM 706 O O . GLU A 1 91 ? 13.952 10.279 -37.081 1.00 73.12 91 GLU A O 1
ATOM 711 N N . CYS A 1 92 ? 13.919 12.535 -37.129 1.00 73.94 92 CYS A N 1
ATOM 712 C CA . CYS A 1 92 ? 15.365 12.744 -37.158 1.00 73.94 92 CYS A CA 1
ATOM 713 C C . CYS A 1 92 ? 15.966 12.877 -35.752 1.00 73.94 92 CYS A C 1
ATOM 715 O O . CYS A 1 92 ? 17.194 12.870 -35.600 1.00 73.94 92 CYS A O 1
ATOM 717 N N . PHE A 1 93 ? 15.126 12.990 -34.723 1.00 76.44 93 PHE A N 1
ATOM 718 C CA . PHE A 1 93 ? 15.563 13.112 -33.345 1.00 76.44 93 PHE A CA 1
ATOM 719 C C . PHE A 1 93 ? 16.132 11.777 -32.858 1.00 76.44 93 PHE A C 1
ATOM 721 O O . PHE A 1 93 ? 15.434 10.773 -32.720 1.00 76.44 93 PHE A O 1
ATOM 728 N N . ALA A 1 94 ? 17.442 11.740 -32.618 1.00 69.19 94 ALA A N 1
ATOM 729 C CA . ALA A 1 94 ? 18.140 10.550 -32.151 1.00 69.19 94 ALA A CA 1
ATOM 730 C C . ALA A 1 94 ? 19.130 10.914 -31.041 1.00 69.19 94 ALA A C 1
ATOM 732 O O . ALA A 1 94 ? 20.030 11.735 -31.230 1.00 69.19 94 ALA A O 1
ATOM 733 N N . PHE A 1 95 ? 18.993 10.263 -29.885 1.00 68.56 95 PHE A N 1
ATOM 734 C CA . PHE A 1 95 ? 19.937 10.391 -28.778 1.00 68.56 95 PHE A CA 1
ATOM 735 C C . PHE A 1 95 ? 20.970 9.259 -28.789 1.00 68.56 95 PHE A C 1
ATOM 737 O O . PHE A 1 95 ? 20.612 8.086 -28.686 1.00 68.56 95 PHE A O 1
ATOM 744 N N . ASN A 1 96 ? 22.259 9.632 -28.777 1.00 63.69 96 ASN A N 1
ATOM 745 C CA . ASN A 1 96 ? 23.404 8.711 -28.649 1.00 63.69 96 ASN A CA 1
ATOM 746 C C . ASN A 1 96 ? 23.270 7.757 -27.461 1.00 63.69 96 ASN A C 1
ATOM 748 O O . ASN A 1 96 ? 23.581 6.570 -27.547 1.00 63.69 96 ASN A O 1
ATOM 752 N N . HIS A 1 97 ? 22.855 8.307 -26.325 1.00 68.50 97 HIS A N 1
ATOM 753 C CA . HIS A 1 97 ? 22.717 7.600 -25.068 1.00 68.50 97 HIS A CA 1
ATOM 754 C C . HIS A 1 97 ? 21.649 8.317 -24.257 1.00 68.50 97 HIS A C 1
ATOM 756 O O . HIS A 1 97 ? 21.705 9.540 -24.143 1.00 68.50 97 HIS A O 1
ATOM 762 N N . PHE A 1 98 ? 20.697 7.575 -23.691 1.00 74.19 98 PHE A N 1
ATOM 763 C CA . PHE A 1 98 ? 19.716 8.147 -22.776 1.00 74.19 98 PHE A CA 1
ATOM 764 C C . PHE A 1 98 ? 19.979 7.622 -21.359 1.00 74.19 98 PHE A C 1
ATOM 766 O O . PHE A 1 98 ? 19.496 6.544 -20.994 1.00 74.19 98 PHE A O 1
ATOM 773 N N . PRO A 1 99 ? 20.785 8.349 -20.556 1.00 78.38 99 PRO A N 1
ATOM 774 C CA . PRO A 1 99 ? 21.240 7.888 -19.247 1.00 78.38 99 PRO A CA 1
ATOM 775 C C . PRO A 1 99 ? 20.089 7.525 -18.313 1.00 78.38 99 PRO A C 1
ATOM 777 O O . PRO A 1 99 ? 20.216 6.594 -17.525 1.00 78.38 99 PRO A O 1
ATOM 780 N N . ASN A 1 100 ? 18.952 8.217 -18.425 1.00 81.62 100 ASN A N 1
ATOM 781 C CA . ASN A 1 100 ? 17.813 8.038 -17.529 1.00 81.62 100 ASN A CA 1
ATOM 782 C C . ASN A 1 100 ? 17.194 6.644 -17.644 1.00 81.62 100 ASN A C 1
ATOM 784 O O . ASN A 1 100 ? 16.849 6.064 -16.618 1.00 81.62 100 ASN A O 1
ATOM 788 N N . VAL A 1 101 ? 17.160 6.045 -18.841 1.00 81.00 101 VAL A N 1
ATOM 789 C CA . VAL A 1 101 ? 16.746 4.640 -19.001 1.00 81.00 101 VAL A CA 1
ATOM 790 C C . VAL A 1 101 ? 17.744 3.702 -18.327 1.00 81.00 101 VAL A C 1
ATOM 792 O O . VAL A 1 101 ? 17.341 2.775 -17.635 1.00 81.00 101 VAL A O 1
ATOM 795 N N . HIS A 1 102 ? 19.049 3.948 -18.438 1.00 79.44 102 HIS A N 1
ATOM 796 C CA . HIS A 1 102 ? 20.053 3.110 -17.774 1.00 79.44 102 HIS A CA 1
ATOM 797 C C . HIS A 1 102 ? 20.040 3.248 -16.252 1.00 79.44 102 HIS A C 1
ATOM 799 O O . HIS A 1 102 ? 20.216 2.257 -15.543 1.00 79.44 102 HIS A O 1
ATOM 805 N N . ILE A 1 103 ? 19.822 4.460 -15.745 1.00 83.06 103 ILE A N 1
ATOM 806 C CA . ILE A 1 103 ? 19.648 4.737 -14.319 1.00 83.06 103 ILE A CA 1
ATOM 807 C C . ILE A 1 103 ? 18.390 4.028 -13.818 1.00 83.06 103 ILE A C 1
ATOM 809 O O . ILE A 1 103 ? 18.476 3.301 -12.831 1.00 83.06 103 ILE A O 1
ATOM 813 N N . ALA A 1 104 ? 17.267 4.161 -14.530 1.00 80.88 104 ALA A N 1
ATOM 814 C CA . ALA A 1 104 ? 16.023 3.463 -14.223 1.00 80.88 104 ALA A CA 1
ATOM 815 C C . ALA A 1 104 ? 16.223 1.942 -14.213 1.00 80.88 104 ALA A C 1
ATOM 817 O O . ALA A 1 104 ? 15.845 1.275 -13.256 1.00 80.88 104 ALA A O 1
ATOM 818 N N . MET A 1 105 ? 16.904 1.382 -15.213 1.00 77.81 105 MET A N 1
ATOM 819 C CA . MET A 1 105 ? 17.189 -0.054 -15.282 1.00 77.81 105 MET A CA 1
ATOM 820 C C . MET A 1 105 ? 18.127 -0.536 -14.183 1.00 77.81 105 MET A C 1
ATOM 822 O O . MET A 1 105 ? 17.882 -1.577 -13.581 1.00 77.81 105 MET A O 1
ATOM 826 N N . ARG A 1 106 ? 19.173 0.225 -13.856 1.00 78.94 106 ARG A N 1
ATOM 827 C CA . ARG A 1 106 ? 20.070 -0.100 -12.741 1.00 78.94 106 ARG A CA 1
ATOM 828 C C . ARG A 1 106 ? 19.344 -0.020 -11.399 1.00 78.94 106 ARG A C 1
ATOM 830 O O . ARG A 1 106 ? 19.586 -0.864 -10.537 1.00 78.94 106 ARG A O 1
ATOM 837 N N . ALA A 1 107 ? 18.471 0.973 -11.229 1.00 76.75 107 ALA A N 1
ATOM 838 C CA . ALA A 1 107 ? 17.609 1.086 -10.062 1.00 76.75 107 ALA A CA 1
ATOM 839 C C . ALA A 1 107 ? 16.690 -0.135 -9.974 1.00 76.75 107 ALA A C 1
ATOM 841 O O . ALA A 1 107 ? 16.676 -0.800 -8.944 1.00 76.75 107 ALA A O 1
ATOM 842 N N . MET A 1 108 ? 16.042 -0.521 -11.078 1.00 75.31 108 MET A N 1
ATOM 843 C CA . MET A 1 108 ? 15.190 -1.707 -11.132 1.00 75.31 108 MET A CA 1
ATOM 844 C C . MET A 1 108 ? 15.955 -2.994 -10.846 1.00 75.31 108 MET A C 1
ATOM 846 O O . MET A 1 108 ? 15.482 -3.790 -10.048 1.00 75.31 108 MET A O 1
ATOM 850 N N . ALA A 1 109 ? 17.153 -3.195 -11.396 1.00 71.62 109 ALA A N 1
ATOM 851 C CA . ALA A 1 109 ? 17.968 -4.389 -11.153 1.00 71.62 109 ALA A CA 1
ATOM 852 C C . ALA A 1 109 ? 18.308 -4.607 -9.665 1.00 71.62 109 ALA A C 1
ATOM 854 O O . ALA A 1 109 ? 18.535 -5.738 -9.237 1.00 71.62 109 ALA A O 1
ATOM 855 N N . LYS A 1 110 ? 18.299 -3.540 -8.862 1.00 67.56 110 LYS A N 1
ATOM 856 C CA . LYS A 1 110 ? 18.453 -3.600 -7.401 1.00 67.56 110 LYS A CA 1
ATOM 857 C C . LYS A 1 110 ? 17.121 -3.516 -6.659 1.00 67.56 110 LYS A C 1
ATOM 859 O O . LYS A 1 110 ? 17.051 -3.899 -5.498 1.00 67.56 110 LYS A O 1
ATOM 864 N N . PHE A 1 111 ? 16.076 -3.040 -7.327 1.00 66.00 111 PHE A N 1
ATOM 865 C CA . PHE A 1 111 ? 14.736 -2.954 -6.787 1.00 66.00 111 PHE A CA 1
ATOM 866 C C . PHE A 1 111 ? 14.130 -4.346 -6.666 1.00 66.00 111 PHE A C 1
ATOM 868 O O . PHE A 1 111 ? 13.968 -5.076 -7.650 1.00 66.00 111 PHE A O 1
ATOM 875 N N . LYS A 1 112 ? 13.790 -4.682 -5.431 1.00 60.59 112 LYS A N 1
ATOM 876 C CA . LYS A 1 112 ? 12.810 -5.698 -5.098 1.00 60.59 112 LYS A CA 1
ATOM 877 C C . LYS A 1 112 ? 11.649 -4.915 -4.495 1.00 60.59 112 LYS A C 1
ATOM 879 O O . LYS A 1 112 ? 11.831 -4.375 -3.407 1.00 60.59 112 LYS A O 1
ATOM 884 N N . PRO A 1 113 ? 10.523 -4.758 -5.208 1.00 55.88 113 PRO A N 1
ATOM 885 C CA . PRO A 1 113 ? 9.325 -4.227 -4.598 1.00 55.88 113 PRO A CA 1
ATOM 886 C C . PRO A 1 113 ? 9.036 -5.133 -3.413 1.00 55.88 113 PRO A C 1
ATOM 888 O O . PRO A 1 113 ? 9.270 -6.345 -3.507 1.00 55.88 113 PRO A O 1
ATOM 891 N N . TYR A 1 114 ? 8.480 -4.576 -2.345 1.00 52.50 114 TYR A N 1
ATOM 892 C CA . TYR A 1 114 ? 7.594 -5.394 -1.538 1.00 52.50 114 TYR A CA 1
ATOM 893 C C . TYR A 1 114 ? 6.429 -5.788 -2.457 1.00 52.50 114 TYR A C 1
ATOM 895 O O . TYR A 1 114 ? 5.378 -5.156 -2.493 1.00 52.50 114 TYR A O 1
ATOM 903 N N . PHE A 1 115 ? 6.605 -6.851 -3.244 1.00 47.00 115 PHE A N 1
ATOM 904 C CA . PHE A 1 115 ? 5.529 -7.817 -3.248 1.00 47.00 115 PHE A CA 1
ATOM 905 C C . PHE A 1 115 ? 5.550 -8.272 -1.829 1.00 47.00 115 PHE A C 1
ATOM 907 O O . PHE A 1 115 ? 6.569 -8.785 -1.372 1.00 47.00 115 PHE A O 1
ATOM 914 N N . LEU A 1 116 ? 4.460 -7.995 -1.138 1.00 47.75 116 LEU A N 1
ATOM 915 C CA . LEU A 1 116 ? 4.099 -8.859 -0.055 1.00 47.75 116 LEU A CA 1
ATOM 916 C C . LEU A 1 116 ? 4.370 -10.274 -0.578 1.00 47.75 116 LEU A C 1
ATOM 918 O O . LEU A 1 116 ? 3.691 -10.730 -1.507 1.00 47.75 116 LEU A O 1
ATOM 922 N N . ASP A 1 117 ? 5.423 -10.920 -0.072 1.00 53.91 117 ASP A N 1
ATOM 923 C CA . ASP A 1 117 ? 5.482 -12.368 -0.143 1.00 53.91 117 ASP A CA 1
ATOM 924 C C . ASP A 1 117 ? 4.076 -12.816 0.283 1.00 53.91 117 ASP A C 1
ATOM 926 O O . ASP A 1 117 ? 3.498 -12.196 1.190 1.00 53.91 117 ASP A O 1
ATOM 930 N N . PRO A 1 118 ? 3.449 -13.785 -0.399 1.00 60.81 118 PRO A N 1
ATOM 931 C CA . PRO A 1 118 ? 2.193 -14.368 0.044 1.00 60.81 118 PRO A CA 1
ATOM 932 C C . PRO A 1 118 ? 2.014 -14.443 1.572 1.00 60.81 118 PRO A C 1
ATOM 934 O O . PRO A 1 118 ? 0.893 -14.271 2.046 1.00 60.81 118 PRO A O 1
ATOM 937 N N . GLU A 1 119 ? 3.085 -14.657 2.343 1.00 67.06 119 GLU A N 1
ATOM 938 C CA . GLU A 1 119 ? 3.081 -14.557 3.805 1.00 67.06 119 GLU A CA 1
ATOM 939 C C . GLU A 1 119 ? 2.818 -13.144 4.374 1.00 67.06 119 GLU A C 1
ATOM 941 O O . GLU A 1 119 ? 1.895 -12.973 5.172 1.00 67.06 119 GLU A O 1
ATOM 946 N N . GLU A 1 120 ? 3.571 -12.116 3.982 1.00 64.25 120 GLU A N 1
ATOM 947 C CA . GLU A 1 120 ? 3.372 -10.736 4.453 1.00 64.25 120 GLU A CA 1
ATOM 948 C C . GLU A 1 120 ? 2.008 -10.177 4.020 1.00 64.25 120 GLU A C 1
ATOM 950 O O . GLU A 1 120 ? 1.396 -9.391 4.751 1.00 64.25 120 GLU A O 1
ATOM 955 N N . HIS A 1 121 ? 1.502 -10.598 2.851 1.00 68.44 121 HIS A N 1
ATOM 956 C CA . HIS A 1 121 ? 0.192 -10.168 2.347 1.00 68.44 121 HIS A CA 1
ATOM 957 C C . HIS A 1 121 ? -0.895 -10.674 3.269 1.00 68.44 121 HIS A C 1
ATOM 959 O O . HIS A 1 121 ? -1.692 -9.890 3.780 1.00 68.44 121 HIS A O 1
ATOM 965 N N . ARG A 1 122 ? -0.845 -11.979 3.555 1.00 74.44 122 ARG A N 1
ATOM 966 C CA . ARG A 1 122 ? -1.742 -12.624 4.505 1.00 74.44 122 ARG A CA 1
ATOM 967 C C . ARG A 1 122 ? -1.629 -11.994 5.887 1.00 74.44 122 ARG A C 1
ATOM 969 O O . ARG A 1 122 ? -2.660 -11.755 6.501 1.00 74.44 122 ARG A O 1
ATOM 976 N N . LYS A 1 123 ? -0.417 -11.686 6.371 1.00 76.62 123 LYS A N 1
ATOM 977 C CA . LYS A 1 123 ? -0.217 -10.994 7.659 1.00 76.62 123 LYS A CA 1
ATOM 978 C C . LYS A 1 123 ? -0.878 -9.609 7.663 1.00 76.62 123 LYS A C 1
ATOM 980 O O . LYS A 1 123 ? -1.605 -9.293 8.598 1.00 76.62 123 LYS A O 1
ATOM 985 N N . THR A 1 124 ? -0.691 -8.813 6.610 1.00 74.88 124 THR A N 1
ATOM 986 C CA . THR A 1 124 ? -1.295 -7.473 6.482 1.00 74.88 124 THR A CA 1
ATOM 987 C C . THR A 1 124 ? -2.822 -7.548 6.408 1.00 74.88 124 THR A C 1
ATOM 989 O O . THR A 1 124 ? -3.506 -6.836 7.139 1.00 74.88 124 THR A O 1
ATOM 992 N N . GLU A 1 125 ? -3.372 -8.436 5.575 1.00 79.44 125 GLU A N 1
ATOM 993 C CA . GLU A 1 125 ? -4.820 -8.659 5.476 1.00 79.44 125 GLU A CA 1
ATOM 994 C C . GLU A 1 125 ? -5.412 -9.138 6.803 1.00 79.44 125 GLU A C 1
ATOM 996 O O . GLU A 1 125 ? -6.455 -8.644 7.229 1.00 79.44 125 GLU A O 1
ATOM 1001 N N . HIS A 1 126 ? -4.728 -10.055 7.485 1.00 85.69 126 HIS A N 1
ATOM 1002 C CA . HIS A 1 126 ? -5.142 -10.565 8.785 1.00 85.69 126 HIS A CA 1
ATOM 1003 C C . HIS A 1 126 ? -5.176 -9.460 9.849 1.00 85.69 126 HIS A C 1
ATOM 1005 O O . HIS A 1 126 ? -6.176 -9.325 10.552 1.00 85.69 126 HIS A O 1
ATOM 1011 N N . LEU A 1 127 ? -4.134 -8.625 9.933 1.00 84.00 127 LEU A N 1
ATOM 1012 C CA . LEU A 1 127 ? -4.088 -7.496 10.868 1.00 84.00 127 LEU A CA 1
ATOM 1013 C C . LEU A 1 127 ? -5.163 -6.445 10.549 1.00 84.00 127 LEU A C 1
ATOM 1015 O O . LEU A 1 127 ? -5.828 -5.967 11.466 1.00 84.00 127 LEU A O 1
ATOM 1019 N N . CYS A 1 128 ? -5.404 -6.141 9.267 1.00 81.12 128 CYS A N 1
ATOM 1020 C CA . CYS A 1 128 ? -6.525 -5.299 8.829 1.00 81.12 128 CYS A CA 1
ATOM 1021 C C . CYS A 1 128 ? -7.873 -5.856 9.302 1.00 81.12 128 CYS A C 1
ATOM 1023 O O . CYS A 1 128 ? -8.712 -5.119 9.821 1.00 81.12 128 CYS A O 1
ATOM 1025 N N . GLN A 1 129 ? -8.098 -7.158 9.115 1.00 85.88 129 GLN A N 1
ATOM 1026 C CA . GLN A 1 129 ? -9.335 -7.817 9.525 1.00 85.88 129 GLN A CA 1
ATOM 1027 C C . GLN A 1 129 ? -9.515 -7.766 11.043 1.00 85.88 129 GLN A C 1
ATOM 1029 O O . GLN A 1 129 ? -10.589 -7.378 11.497 1.00 85.88 129 GLN A O 1
ATOM 1034 N N . LEU A 1 130 ? -8.476 -8.088 11.819 1.00 86.06 130 LEU A N 1
ATOM 1035 C CA . LEU A 1 130 ? -8.511 -8.023 13.282 1.00 86.06 130 LEU A CA 1
ATOM 1036 C C . LEU A 1 130 ? -8.786 -6.602 13.787 1.00 86.06 130 LEU A C 1
ATOM 1038 O O . LEU A 1 130 ? -9.656 -6.404 14.633 1.00 86.06 130 LEU A O 1
ATOM 1042 N N . ALA A 1 131 ? -8.094 -5.599 13.242 1.00 82.88 131 ALA A N 1
ATOM 1043 C CA . ALA A 1 131 ? -8.285 -4.206 13.635 1.00 82.88 131 ALA A CA 1
ATOM 1044 C C . ALA A 1 131 ? -9.714 -3.719 13.328 1.00 82.88 131 ALA A C 1
ATOM 1046 O O . ALA A 1 131 ? -10.361 -3.116 14.186 1.00 82.88 131 ALA A O 1
ATOM 1047 N N . ASN A 1 132 ? -10.255 -4.060 12.153 1.00 82.56 132 ASN A N 1
ATOM 1048 C CA . ASN A 1 132 ? -11.640 -3.746 11.793 1.00 82.56 132 ASN A CA 1
ATOM 1049 C C . ASN A 1 132 ? -12.654 -4.472 12.689 1.00 82.56 132 ASN A C 1
ATOM 1051 O O . ASN A 1 132 ? -13.618 -3.859 13.145 1.00 82.56 132 ASN A O 1
ATOM 1055 N N . GLN A 1 133 ? -12.442 -5.760 12.977 1.00 87.06 133 GLN A N 1
ATOM 1056 C CA . GLN A 1 133 ? -13.299 -6.527 13.887 1.00 87.06 133 GLN A CA 1
ATOM 1057 C C . GLN A 1 133 ? -13.349 -5.883 15.276 1.00 87.06 133 GLN A C 1
ATOM 1059 O O . GLN A 1 133 ? -14.438 -5.676 15.810 1.00 87.06 133 GLN A O 1
ATOM 1064 N N . ASN A 1 134 ? -12.195 -5.495 15.823 1.00 84.88 134 ASN A N 1
ATOM 1065 C CA . ASN A 1 134 ? -12.109 -4.813 17.114 1.00 84.88 134 ASN A CA 1
ATOM 1066 C C . ASN A 1 134 ? -12.814 -3.449 17.091 1.00 84.88 134 ASN A C 1
ATOM 1068 O O . ASN A 1 134 ? -13.502 -3.102 18.051 1.00 84.88 134 ASN A O 1
ATOM 1072 N N . PHE A 1 135 ? -12.702 -2.697 15.991 1.00 81.81 135 PHE A N 1
ATOM 1073 C CA . PHE A 1 135 ? -13.380 -1.409 15.834 1.00 81.81 135 PHE A CA 1
ATOM 1074 C C . PHE A 1 135 ? -14.906 -1.569 15.865 1.00 81.81 135 PHE A C 1
ATOM 1076 O O . PHE A 1 135 ? -15.586 -0.907 16.652 1.00 81.81 135 PHE A O 1
ATOM 1083 N N . TYR A 1 136 ? -15.452 -2.484 15.056 1.00 84.12 136 TYR A N 1
ATOM 1084 C CA . TYR A 1 136 ? -16.893 -2.753 15.032 1.00 84.12 136 TYR A CA 1
ATOM 1085 C C . TYR A 1 136 ? -17.394 -3.356 16.343 1.00 84.12 136 TYR A C 1
ATOM 1087 O O . TYR A 1 136 ? -18.518 -3.081 16.762 1.00 84.12 136 TYR A O 1
ATOM 1095 N N . TRP A 1 137 ? -16.566 -4.153 17.019 1.00 84.56 137 TRP A N 1
ATOM 1096 C CA . TRP A 1 137 ? -16.894 -4.671 18.338 1.00 84.56 137 TRP A CA 1
ATOM 1097 C C . TRP A 1 137 ? -17.022 -3.544 19.369 1.00 84.56 137 TRP A C 1
ATOM 1099 O O . TRP A 1 137 ? -18.037 -3.488 20.063 1.00 84.56 137 TRP A O 1
ATOM 1109 N N . GLY A 1 138 ? -16.074 -2.602 19.409 1.00 82.62 138 GLY A N 1
ATOM 1110 C CA . GLY A 1 138 ? -16.166 -1.413 20.261 1.00 82.62 138 GLY A CA 1
ATOM 1111 C C . GLY A 1 138 ? -17.423 -0.582 19.980 1.00 82.62 138 GLY A C 1
ATOM 1112 O O . GLY A 1 138 ? -18.138 -0.216 20.911 1.00 82.62 138 GLY A O 1
ATOM 1113 N N . LEU A 1 139 ? -17.751 -0.372 18.702 1.00 82.56 139 LEU A N 1
ATOM 1114 C CA . LEU A 1 139 ? -18.943 0.374 18.279 1.00 82.56 139 LEU A CA 1
ATOM 1115 C C . LEU A 1 139 ? -20.252 -0.325 18.693 1.00 82.56 139 LEU A C 1
ATOM 1117 O O . LEU A 1 139 ? -21.189 0.321 19.155 1.00 82.56 139 LEU A O 1
ATOM 1121 N N . ASN A 1 140 ? -20.308 -1.656 18.606 1.00 83.88 140 ASN A N 1
ATOM 1122 C CA . ASN A 1 140 ? -21.450 -2.435 19.090 1.00 83.88 140 ASN A CA 1
ATOM 1123 C C . ASN A 1 140 ? -21.612 -2.367 20.615 1.00 83.88 140 ASN A C 1
ATOM 1125 O O . ASN A 1 140 ? -22.740 -2.377 21.108 1.00 83.88 140 ASN A O 1
ATOM 1129 N N . ILE A 1 141 ? -20.508 -2.328 21.369 1.00 79.62 141 ILE A N 1
ATOM 1130 C CA . ILE A 1 141 ? -20.556 -2.147 22.826 1.00 79.62 141 ILE A CA 1
ATOM 1131 C C . ILE A 1 141 ? -21.115 -0.758 23.152 1.00 79.62 141 ILE A C 1
ATOM 1133 O O . ILE A 1 141 ? -22.037 -0.663 23.955 1.00 79.62 141 ILE A O 1
ATOM 1137 N N . GLU A 1 142 ? -20.624 0.288 22.483 1.00 79.62 142 GLU A N 1
ATOM 1138 C CA . GLU A 1 142 ? -21.090 1.675 22.644 1.00 79.62 142 GLU A CA 1
ATOM 1139 C C . GLU A 1 142 ? -22.609 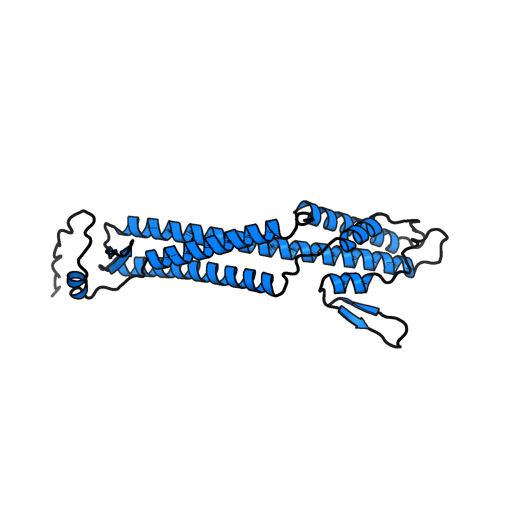1.790 22.419 1.00 79.62 142 GLU A C 1
ATOM 1141 O O . GLU A 1 142 ? -23.330 2.324 23.264 1.00 79.62 142 GLU A O 1
ATOM 1146 N N . LEU A 1 143 ? -23.117 1.200 21.329 1.00 79.19 143 LEU A N 1
ATOM 1147 C CA . LEU A 1 143 ? -24.550 1.167 21.020 1.00 79.19 143 LEU A CA 1
ATOM 1148 C C . LEU A 1 143 ? -25.366 0.446 22.101 1.00 79.19 143 LEU A C 1
ATOM 1150 O O . LEU A 1 143 ? -26.375 0.979 22.563 1.00 79.19 143 LEU A O 1
ATOM 1154 N N . LYS A 1 144 ? -24.916 -0.730 22.557 1.00 76.00 144 LYS A N 1
ATOM 1155 C CA . LYS A 1 144 ? -25.590 -1.468 23.638 1.00 76.00 144 LYS A CA 1
ATOM 1156 C C . LYS A 1 144 ? -25.612 -0.675 24.941 1.00 76.00 144 LYS A C 1
ATOM 1158 O O . LYS A 1 144 ? -26.625 -0.667 25.633 1.00 76.00 144 LYS A O 1
ATOM 1163 N N . CYS A 1 145 ? -24.528 0.015 25.282 1.00 72.44 145 CYS A N 1
ATOM 1164 C CA . CYS A 1 145 ? -24.493 0.872 26.464 1.00 72.44 145 CYS A CA 1
ATOM 1165 C C . CYS A 1 145 ? -25.515 2.010 26.353 1.00 72.44 145 CYS A C 1
ATOM 1167 O O . CYS A 1 145 ? -26.252 2.257 27.307 1.00 72.44 145 CYS A O 1
ATOM 1169 N N . HIS A 1 146 ? -25.633 2.637 25.181 1.00 73.62 146 HIS A N 1
ATOM 1170 C CA . HIS A 1 146 ? -26.654 3.652 24.926 1.00 7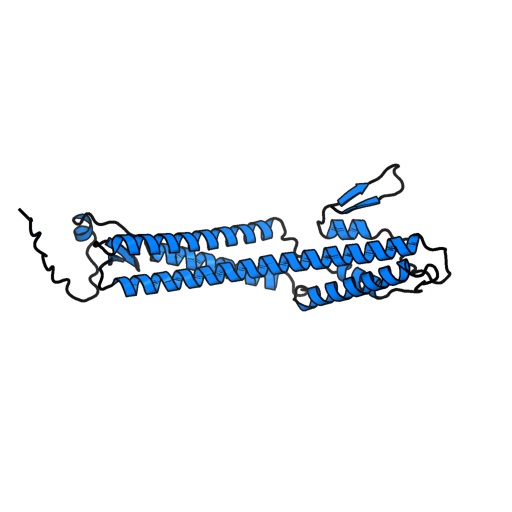3.62 146 HIS A CA 1
ATOM 1171 C C . HIS A 1 146 ? -28.092 3.122 25.032 1.00 73.62 146 HIS A C 1
ATOM 1173 O O . HIS A 1 146 ? -28.958 3.814 25.569 1.00 73.62 146 HIS A O 1
ATOM 1179 N N . GLU A 1 147 ? -28.361 1.904 24.559 1.00 71.75 147 GLU A N 1
ATOM 1180 C CA . GLU A 1 147 ? -29.681 1.268 24.674 1.00 71.75 147 GLU A CA 1
ATOM 1181 C C . GLU A 1 147 ? -30.044 0.948 26.127 1.00 71.75 147 GLU A C 1
ATOM 1183 O O . GLU A 1 147 ? -31.191 1.137 26.548 1.00 71.75 147 GLU A O 1
ATOM 1188 N N . VAL A 1 148 ? -29.063 0.486 26.908 1.00 66.81 148 VAL A N 1
ATOM 1189 C CA . VAL A 1 148 ? -29.287 0.044 28.284 1.00 66.81 148 VAL A CA 1
ATOM 1190 C C . VAL A 1 148 ? -29.235 1.199 29.281 1.00 66.81 148 VAL A C 1
ATOM 1192 O O . VAL A 1 148 ? -29.775 1.037 30.353 1.00 66.81 148 VAL A O 1
ATOM 1195 N N . LEU A 1 149 ? -28.773 2.407 28.937 1.00 63.75 149 LEU A N 1
ATOM 1196 C CA . LEU A 1 149 ? -28.797 3.603 29.810 1.00 63.75 149 LEU A CA 1
ATOM 1197 C C . LEU A 1 149 ? -30.161 3.955 30.453 1.00 63.75 149 LEU A C 1
ATOM 1199 O O . LEU A 1 149 ? -30.222 4.768 31.376 1.00 63.75 149 LEU A O 1
ATOM 1203 N N . ARG A 1 150 ? -31.265 3.371 29.971 1.00 60.84 150 ARG A N 1
ATOM 1204 C CA . ARG A 1 150 ? -32.612 3.482 30.564 1.00 60.84 150 ARG A CA 1
ATOM 1205 C C . ARG A 1 150 ? -32.906 2.432 31.652 1.00 60.84 150 ARG A C 1
ATOM 1207 O O . ARG A 1 150 ? -33.985 2.464 32.236 1.00 60.84 150 ARG A O 1
ATOM 1214 N N . ARG A 1 151 ? -31.999 1.480 31.889 1.00 65.38 151 ARG A N 1
ATOM 1215 C CA . ARG A 1 151 ? -32.083 0.341 32.822 1.00 65.38 151 ARG A CA 1
ATOM 1216 C C . ARG A 1 151 ? -30.702 0.098 33.460 1.00 65.38 151 ARG A C 1
ATOM 1218 O O . ARG A 1 151 ? -29.687 0.557 32.955 1.00 65.38 151 ARG A O 1
ATOM 1225 N N . ALA A 1 152 ? -30.633 -0.611 34.582 1.00 67.56 152 ALA A N 1
ATOM 1226 C CA . ALA A 1 152 ? -29.336 -1.076 35.077 1.00 67.56 152 ALA A CA 1
ATOM 1227 C C . ALA A 1 152 ? -28.799 -2.202 34.165 1.00 67.56 152 ALA A C 1
ATOM 1229 O O . ALA A 1 152 ? -29.584 -2.956 33.586 1.00 67.56 152 ALA A O 1
ATOM 1230 N N . ALA A 1 153 ? -27.478 -2.320 34.037 1.00 71.00 153 ALA A N 1
ATOM 1231 C CA . ALA A 1 153 ? -26.799 -3.409 33.320 1.00 71.00 153 ALA A CA 1
ATOM 1232 C C . ALA A 1 153 ? -25.626 -3.931 34.146 1.00 71.00 153 ALA A C 1
ATOM 1234 O O . ALA A 1 153 ? -25.158 -3.226 35.029 1.00 71.00 153 ALA A O 1
ATOM 1235 N N . VAL A 1 154 ? -25.083 -5.105 33.835 1.00 70.19 154 VAL A N 1
ATOM 1236 C CA . VAL A 1 154 ? -23.838 -5.592 34.458 1.00 70.19 154 VAL A CA 1
ATOM 1237 C C . VAL A 1 154 ? -22.715 -5.548 33.435 1.00 70.19 154 VAL A C 1
ATOM 1239 O O . VAL A 1 154 ? -22.861 -6.107 32.358 1.00 70.19 154 VAL A O 1
ATOM 1242 N N . PHE A 1 155 ? -21.586 -4.926 33.754 1.00 72.81 155 PHE A N 1
ATOM 1243 C CA . PHE A 1 155 ? -20.379 -4.908 32.926 1.00 72.81 155 PHE A CA 1
ATOM 1244 C C . PHE A 1 155 ? -19.166 -5.377 33.732 1.00 72.81 155 PHE A C 1
ATOM 1246 O O . PHE A 1 155 ? -19.212 -5.425 34.958 1.00 72.81 155 PHE A O 1
ATOM 1253 N N . LYS A 1 156 ? -18.067 -5.744 33.062 1.00 68.06 156 LYS A N 1
ATOM 1254 C CA . LYS A 1 156 ? -16.880 -6.294 33.734 1.00 68.06 156 LYS A CA 1
ATOM 1255 C C . LYS A 1 156 ? -15.613 -5.492 33.425 1.00 68.06 156 LYS A C 1
ATOM 1257 O O . LYS A 1 156 ? -15.226 -5.370 32.264 1.00 68.06 156 LYS A O 1
ATOM 1262 N N . ILE A 1 157 ? -14.958 -4.975 34.471 1.00 66.44 157 ILE A N 1
ATOM 1263 C CA . ILE A 1 157 ? -13.663 -4.261 34.448 1.00 66.44 157 ILE A CA 1
ATOM 1264 C C . ILE A 1 157 ? -12.743 -4.879 35.510 1.00 66.44 157 ILE A C 1
ATOM 1266 O O . ILE A 1 157 ? -13.174 -5.242 36.591 1.00 66.44 157 ILE A O 1
ATOM 1270 N N . HIS A 1 158 ? -11.475 -5.081 35.174 1.00 68.69 158 HIS A N 1
ATOM 1271 C CA . HIS A 1 158 ? -10.452 -5.794 35.940 1.00 68.69 158 HIS A CA 1
ATOM 1272 C C . HIS A 1 158 ? -10.936 -7.064 36.656 1.00 68.69 158 HIS A C 1
ATOM 1274 O O . HIS A 1 158 ? -10.728 -7.236 37.852 1.00 68.69 158 HIS A O 1
ATOM 1280 N N . ASN A 1 159 ? -11.602 -7.962 35.921 1.00 69.19 159 ASN A N 1
ATOM 1281 C CA . ASN A 1 159 ? -12.218 -9.186 36.448 1.00 69.19 159 ASN A CA 1
ATOM 1282 C C . ASN A 1 159 ? -13.317 -8.988 37.507 1.00 69.19 159 ASN A C 1
ATOM 1284 O O . ASN A 1 159 ? -13.810 -9.969 38.055 1.00 69.19 159 ASN A O 1
ATOM 1288 N N . SER A 1 160 ? -13.744 -7.750 37.738 1.00 70.88 160 SER A N 1
ATOM 1289 C CA . SER A 1 160 ? -14.809 -7.385 38.667 1.00 70.88 160 SER A CA 1
ATOM 1290 C C . SER A 1 160 ? -16.086 -7.073 37.897 1.00 70.88 160 SER A C 1
ATOM 1292 O O . SER A 1 160 ? -16.056 -6.314 36.926 1.00 70.88 160 SER A O 1
ATOM 1294 N N . ASN A 1 161 ? -17.206 -7.651 38.329 1.00 73.62 161 ASN A N 1
ATOM 1295 C CA . ASN A 1 161 ? -18.520 -7.257 37.835 1.00 73.62 161 ASN A CA 1
ATOM 1296 C C . ASN A 1 161 ? -18.924 -5.935 38.497 1.00 73.62 161 ASN A C 1
ATOM 1298 O O . ASN A 1 161 ? -18.791 -5.771 39.710 1.00 73.62 161 ASN A O 1
ATOM 1302 N N . MET A 1 162 ? -19.414 -5.004 37.694 1.00 72.19 162 MET A N 1
ATOM 1303 C CA . MET A 1 162 ? -19.898 -3.697 38.114 1.00 72.19 162 MET A CA 1
ATOM 1304 C C . MET A 1 162 ? -21.256 -3.441 37.467 1.00 72.19 162 MET A C 1
ATOM 1306 O O . MET A 1 162 ? -21.524 -3.902 36.358 1.00 72.19 162 MET A O 1
ATOM 1310 N N . ILE A 1 163 ? -22.127 -2.711 38.156 1.00 71.50 163 ILE A N 1
ATOM 1311 C CA . ILE A 1 163 ? -23.444 -2.352 37.626 1.00 71.50 163 ILE A CA 1
ATOM 1312 C C . ILE A 1 163 ? -23.323 -1.031 36.864 1.00 71.50 163 ILE A C 1
ATOM 1314 O O . ILE A 1 163 ? -22.911 -0.023 37.437 1.00 71.50 163 ILE A O 1
ATOM 1318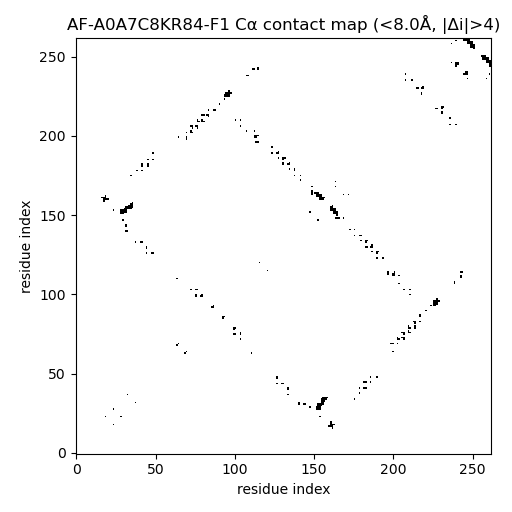 N N . LEU A 1 164 ? -23.678 -1.022 35.576 1.00 72.50 164 LEU A N 1
ATOM 1319 C CA . LEU A 1 164 ? -23.803 0.192 34.772 1.00 72.50 164 LEU A CA 1
ATOM 1320 C C . LEU A 1 164 ? -25.050 0.933 35.228 1.00 72.50 164 LEU A C 1
ATOM 1322 O O . LEU A 1 164 ? -26.163 0.408 35.166 1.00 72.50 164 LEU A O 1
ATOM 1326 N N . THR A 1 165 ? -24.843 2.161 35.675 1.00 72.69 165 THR A N 1
ATOM 1327 C CA . THR A 1 165 ? -25.875 3.100 36.094 1.00 72.69 165 THR A CA 1
ATOM 1328 C C . THR A 1 165 ? -25.657 4.426 35.377 1.00 72.69 165 THR A C 1
ATOM 1330 O O . THR A 1 165 ? -24.621 4.670 34.759 1.00 72.69 165 THR A O 1
ATOM 1333 N N . ARG A 1 166 ? -26.627 5.334 35.483 1.00 72.50 166 ARG A N 1
ATOM 1334 C CA . ARG A 1 166 ? -26.496 6.674 34.905 1.00 72.50 166 ARG A CA 1
ATOM 1335 C C . ARG A 1 166 ? -25.338 7.475 35.519 1.00 72.50 166 ARG A C 1
ATOM 1337 O O . ARG A 1 166 ? -24.766 8.307 34.829 1.00 72.50 166 ARG A O 1
ATOM 1344 N N . GLY A 1 167 ? -24.995 7.219 36.786 1.00 73.06 167 GLY A N 1
ATOM 1345 C CA . GLY A 1 167 ? -23.945 7.942 37.512 1.00 73.06 167 GLY A CA 1
ATOM 1346 C C . GLY A 1 167 ? -22.517 7.536 37.137 1.00 73.06 167 GLY A C 1
ATOM 1347 O O . GLY A 1 167 ? -21.624 8.370 37.193 1.00 73.06 167 GLY A O 1
ATOM 1348 N N . ASN A 1 168 ? -22.298 6.287 36.708 1.00 76.56 168 ASN A N 1
ATOM 1349 C CA . ASN A 1 168 ? -20.966 5.769 36.350 1.00 76.56 168 ASN A CA 1
ATOM 1350 C C . ASN A 1 168 ? -20.778 5.509 34.843 1.00 76.56 168 ASN A C 1
ATOM 1352 O O . ASN A 1 168 ? -19.723 5.043 34.414 1.00 76.56 168 ASN A O 1
ATOM 1356 N N . TYR A 1 169 ? -21.787 5.831 34.031 1.00 78.81 169 TYR A N 1
ATOM 1357 C CA . TYR A 1 169 ? -21.747 5.672 32.580 1.00 78.81 169 TYR A CA 1
ATOM 1358 C C . TYR A 1 169 ? -20.568 6.403 31.926 1.00 78.81 169 TYR A C 1
ATOM 1360 O O . TYR A 1 169 ? -19.896 5.832 31.072 1.00 78.81 169 TYR A O 1
ATOM 1368 N N . GLU A 1 170 ? -20.299 7.641 32.343 1.00 81.31 170 GLU A N 1
ATOM 1369 C CA . GLU A 1 170 ? -19.227 8.466 31.770 1.00 81.31 170 GLU A CA 1
ATOM 1370 C C . GLU A 1 170 ? -17.838 7.845 31.982 1.00 81.31 170 GLU A C 1
ATOM 1372 O O . GLU A 1 170 ? -16.992 7.876 31.090 1.00 81.31 170 GLU A O 1
ATOM 1377 N N . GLU A 1 171 ? -17.606 7.214 33.137 1.00 81.38 171 GLU A N 1
ATOM 1378 C CA . GLU A 1 171 ? -16.352 6.512 33.426 1.00 81.38 171 GLU A CA 1
ATOM 1379 C C . GLU A 1 171 ? -16.185 5.285 32.518 1.00 81.38 171 GLU A C 1
ATOM 1381 O O . GLU A 1 171 ? -15.141 5.107 31.885 1.00 81.38 171 GLU A O 1
ATOM 1386 N N . TYR A 1 172 ? -17.238 4.471 32.377 1.00 79.25 172 TYR A N 1
ATOM 1387 C CA . TYR A 1 172 ? -17.243 3.332 31.456 1.00 79.25 172 TYR A CA 1
ATOM 1388 C C . TYR A 1 172 ? -16.992 3.772 30.008 1.00 79.25 172 TYR A C 1
ATOM 1390 O O . TYR A 1 172 ? -16.162 3.184 29.307 1.00 79.25 172 TYR A O 1
ATOM 1398 N N . LEU A 1 173 ? -17.698 4.816 29.565 1.00 83.12 173 LEU A N 1
ATOM 1399 C CA . LEU A 1 173 ? -17.574 5.357 28.218 1.00 83.12 173 LEU A CA 1
ATOM 1400 C C . LEU A 1 173 ? -16.151 5.859 27.965 1.00 83.12 173 LEU A C 1
ATOM 1402 O O . LEU A 1 173 ? -15.575 5.535 26.930 1.00 83.12 173 LEU A O 1
ATOM 1406 N N . SER A 1 174 ? -15.550 6.566 28.923 1.00 84.75 174 SER A N 1
ATOM 1407 C CA . SER A 1 174 ? -14.156 7.013 28.848 1.00 84.75 174 SER A CA 1
ATOM 1408 C C . SER A 1 174 ? -13.191 5.845 28.602 1.00 84.75 174 SER A C 1
ATOM 1410 O O . SER A 1 174 ? -12.386 5.882 27.668 1.00 84.75 174 SER A O 1
ATOM 1412 N N . HIS A 1 175 ? -13.320 4.747 29.356 1.00 83.31 175 HIS A N 1
ATOM 1413 C CA . HIS A 1 175 ? -12.497 3.552 29.142 1.00 83.31 175 HIS A CA 1
ATOM 1414 C C . HIS A 1 175 ? -12.703 2.915 27.761 1.00 83.31 175 HIS A C 1
ATOM 1416 O O . HIS A 1 175 ? -11.729 2.502 27.124 1.00 83.31 175 HIS A O 1
ATOM 1422 N N . LEU A 1 176 ? -13.948 2.838 27.285 1.00 84.25 176 LEU A N 1
ATOM 1423 C CA . LEU A 1 176 ? -14.267 2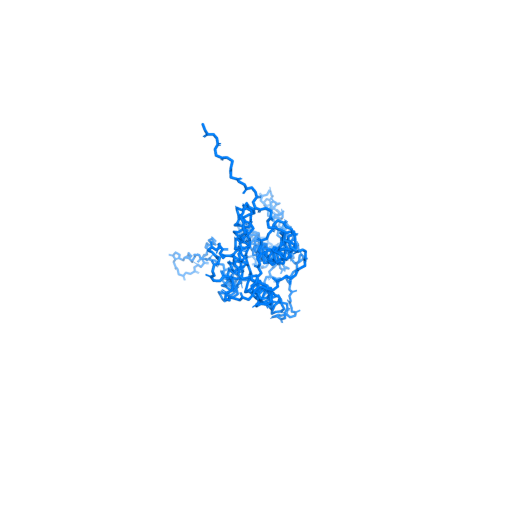.296 25.965 1.00 84.25 176 LEU A CA 1
ATOM 1424 C C . LEU A 1 176 ? -13.692 3.167 24.837 1.00 84.25 176 LEU A C 1
ATOM 1426 O O . LEU A 1 176 ? -13.111 2.634 23.889 1.00 84.25 176 LEU A O 1
ATOM 1430 N N . LEU A 1 177 ? -13.809 4.492 24.954 1.00 86.06 177 LEU A N 1
ATOM 1431 C CA . LEU A 1 177 ? -13.294 5.449 23.973 1.00 86.06 177 LEU A CA 1
ATOM 1432 C C . LEU A 1 177 ? -11.774 5.340 23.823 1.00 86.06 177 LEU A C 1
ATOM 1434 O O . LEU A 1 177 ? -11.287 5.291 22.696 1.00 86.06 177 LEU A O 1
ATOM 1438 N N . VAL A 1 178 ? -11.035 5.184 24.926 1.00 88.50 178 VAL A N 1
ATOM 1439 C CA . VAL A 1 178 ? -9.578 4.959 24.887 1.00 88.50 178 VAL A CA 1
ATOM 1440 C C . VAL A 1 178 ? -9.221 3.687 24.106 1.00 88.50 178 VAL A C 1
ATOM 1442 O O . VAL A 1 178 ? -8.270 3.673 23.322 1.00 88.50 178 VAL A O 1
ATOM 1445 N N . LEU A 1 179 ? -9.970 2.594 24.290 1.00 86.69 179 LEU A N 1
ATOM 1446 C CA . LEU A 1 179 ? -9.736 1.347 23.547 1.00 86.69 179 LEU A CA 1
ATOM 1447 C C . LEU A 1 179 ? -10.073 1.491 22.056 1.00 86.69 179 LEU A C 1
ATOM 1449 O O . LEU A 1 179 ? -9.383 0.929 21.199 1.00 86.69 179 LEU A O 1
ATOM 1453 N N . ARG A 1 180 ? -11.113 2.264 21.739 1.00 84.31 180 ARG A N 1
ATOM 1454 C CA . ARG A 1 180 ? -11.508 2.567 20.362 1.00 84.31 180 ARG A CA 1
ATOM 1455 C C . ARG A 1 180 ? -10.461 3.423 19.653 1.00 84.31 180 ARG A C 1
ATOM 1457 O O . ARG A 1 180 ? -10.111 3.105 18.520 1.00 84.31 180 ARG A O 1
ATOM 1464 N N . GLU A 1 181 ? -9.932 4.448 20.314 1.00 88.19 181 GLU A N 1
ATOM 1465 C CA . GLU A 1 181 ? -8.862 5.298 19.781 1.00 88.19 181 GLU A CA 1
ATOM 1466 C C . GLU A 1 181 ? -7.611 4.472 19.458 1.00 88.19 181 GLU A C 1
ATOM 1468 O O . GLU A 1 181 ? -7.160 4.469 18.314 1.00 88.19 181 GLU A O 1
ATOM 1473 N N . LYS A 1 182 ? -7.153 3.633 20.399 1.00 87.25 182 LYS A N 1
ATOM 1474 C CA . LYS A 1 182 ? -6.050 2.683 20.160 1.00 87.25 182 LYS A CA 1
ATOM 1475 C C . LYS A 1 182 ? -6.279 1.785 18.941 1.00 87.25 182 LYS A C 1
ATOM 1477 O O . LYS A 1 182 ? -5.352 1.503 18.184 1.00 87.25 182 LYS A O 1
ATOM 1482 N N . THR A 1 183 ? -7.506 1.294 18.765 1.00 85.06 183 THR A N 1
ATOM 1483 C CA . THR A 1 183 ? -7.856 0.444 17.619 1.00 85.06 183 THR A CA 1
ATOM 1484 C C . THR A 1 183 ? -7.825 1.239 16.314 1.00 85.06 183 THR A C 1
ATOM 1486 O O . THR A 1 183 ? -7.334 0.743 15.303 1.00 85.06 183 THR A O 1
ATOM 1489 N N . ASN A 1 184 ? -8.303 2.483 16.336 1.00 84.06 184 ASN A N 1
ATOM 1490 C CA . ASN A 1 184 ? -8.296 3.378 15.184 1.00 84.06 184 ASN A CA 1
ATOM 1491 C C . ASN A 1 184 ? -6.868 3.716 14.730 1.00 84.06 184 ASN A C 1
ATOM 1493 O O . ASN A 1 184 ? -6.579 3.679 13.536 1.00 84.06 184 ASN A O 1
ATOM 1497 N N . ASP A 1 185 ? -5.956 3.960 15.672 1.00 84.06 185 ASP A N 1
ATOM 1498 C CA . ASP A 1 185 ? -4.536 4.161 15.372 1.00 84.06 185 ASP A CA 1
ATOM 1499 C C . ASP A 1 185 ? -3.931 2.947 14.659 1.00 84.06 185 ASP A C 1
ATOM 1501 O O . ASP A 1 185 ? -3.224 3.100 13.661 1.00 84.06 185 ASP A O 1
ATOM 1505 N N . CYS A 1 186 ? -4.271 1.733 15.109 1.00 81.81 186 CYS A N 1
ATOM 1506 C CA . CYS A 1 186 ? -3.845 0.498 14.450 1.00 81.81 186 CYS A CA 1
ATOM 1507 C C . CYS A 1 186 ? -4.380 0.406 13.013 1.00 81.81 186 CYS A C 1
ATOM 1509 O O . CYS A 1 186 ? -3.621 0.089 12.098 1.00 81.81 186 CYS A O 1
ATOM 1511 N N . VAL A 1 187 ? -5.670 0.699 12.797 1.00 79.50 187 VAL A N 1
ATOM 1512 C CA . VAL A 1 187 ? -6.281 0.703 11.455 1.00 79.50 187 VAL A CA 1
ATOM 1513 C C . VAL A 1 187 ? -5.559 1.691 10.539 1.00 79.50 187 VAL A C 1
ATOM 1515 O O . VAL A 1 187 ? -5.189 1.333 9.420 1.00 79.50 187 VAL A O 1
ATOM 1518 N N . ASN A 1 188 ? -5.317 2.912 11.017 1.00 81.75 188 ASN A N 1
ATOM 1519 C CA . ASN A 1 188 ? -4.662 3.961 10.239 1.00 81.75 188 ASN A CA 1
ATOM 1520 C C . ASN A 1 188 ? -3.222 3.590 9.862 1.00 81.75 188 ASN A C 1
ATOM 1522 O O . ASN A 1 188 ? -2.816 3.799 8.718 1.00 81.75 188 ASN A O 1
ATOM 1526 N N . ASP A 1 189 ? -2.462 3.004 10.788 1.00 78.38 189 ASP A N 1
ATOM 1527 C CA . ASP A 1 189 ? -1.087 2.563 10.542 1.00 78.38 189 ASP A CA 1
ATOM 1528 C C . ASP A 1 189 ? -1.031 1.440 9.488 1.00 78.38 189 ASP A C 1
ATOM 1530 O O . ASP A 1 189 ? -0.272 1.522 8.518 1.00 78.38 189 ASP A O 1
ATOM 1534 N N . VAL A 1 190 ? -1.894 0.422 9.596 1.00 74.94 190 VAL A N 1
ATOM 1535 C CA . VAL A 1 190 ? -1.944 -0.667 8.601 1.00 74.94 190 VAL A CA 1
ATOM 1536 C C . VAL A 1 190 ? -2.433 -0.158 7.233 1.00 74.94 190 VAL A C 1
ATOM 1538 O O . VAL A 1 190 ? -1.888 -0.546 6.190 1.00 74.94 190 VAL A O 1
ATOM 1541 N N . ALA A 1 191 ? -3.405 0.758 7.207 1.00 75.00 191 ALA A N 1
ATOM 1542 C CA . ALA A 1 191 ? -3.903 1.370 5.975 1.00 75.00 191 ALA A CA 1
ATOM 1543 C C . ALA A 1 191 ? -2.826 2.206 5.263 1.00 75.00 191 ALA A C 1
ATOM 1545 O O . ALA A 1 191 ? -2.621 2.049 4.056 1.00 75.00 191 ALA A O 1
ATOM 1546 N N . ALA A 1 192 ? -2.091 3.045 6.001 1.00 76.69 192 ALA A N 1
ATOM 1547 C CA . ALA A 1 192 ? -1.009 3.863 5.454 1.00 76.69 192 ALA A CA 1
ATOM 1548 C C . ALA A 1 192 ? 0.089 3.003 4.806 1.00 76.69 192 ALA A C 1
ATOM 1550 O O . ALA A 1 192 ? 0.582 3.321 3.722 1.00 76.69 192 ALA A O 1
ATOM 1551 N N . ARG A 1 193 ? 0.432 1.870 5.425 1.00 73.12 193 ARG A N 1
ATOM 1552 C CA . ARG A 1 193 ? 1.408 0.921 4.868 1.00 73.12 193 ARG A CA 1
ATOM 1553 C C . ARG A 1 193 ? 0.902 0.238 3.610 1.00 73.12 193 ARG A C 1
ATOM 1555 O O . ARG A 1 193 ? 1.646 0.119 2.640 1.00 73.12 193 ARG A O 1
ATOM 1562 N N . THR A 1 194 ? -0.361 -0.180 3.611 1.00 71.12 194 THR A N 1
ATOM 1563 C CA . THR A 1 194 ? -0.997 -0.778 2.431 1.00 71.12 194 THR A CA 1
ATOM 1564 C C . THR A 1 194 ? -0.948 0.186 1.249 1.00 71.12 194 THR A C 1
ATOM 1566 O O . THR A 1 194 ? -0.553 -0.204 0.151 1.00 71.12 194 THR A O 1
ATOM 1569 N N . LEU A 1 195 ? -1.268 1.461 1.484 1.00 75.00 195 LEU A N 1
ATOM 1570 C CA . LEU A 1 195 ? -1.182 2.504 0.466 1.00 75.00 195 LEU A CA 1
ATOM 1571 C C . LEU A 1 195 ? 0.252 2.689 -0.048 1.00 75.00 195 LEU A C 1
ATOM 1573 O O . LEU A 1 195 ? 0.471 2.702 -1.257 1.00 75.00 195 LEU A O 1
ATOM 1577 N N . PHE A 1 196 ? 1.230 2.762 0.854 1.00 74.25 196 PHE A N 1
ATOM 1578 C CA . PHE A 1 196 ? 2.635 2.910 0.482 1.00 74.25 196 PHE A CA 1
ATOM 1579 C C . PHE A 1 196 ? 3.121 1.768 -0.429 1.00 74.25 196 PHE A C 1
ATOM 1581 O O . PHE A 1 196 ? 3.717 2.026 -1.474 1.00 74.25 196 PHE A O 1
ATOM 1588 N N . MET A 1 197 ? 2.805 0.513 -0.092 1.00 71.56 197 MET A N 1
ATOM 1589 C CA . MET A 1 197 ? 3.169 -0.650 -0.917 1.00 71.56 197 MET A CA 1
ATOM 1590 C C . MET A 1 197 ? 2.510 -0.614 -2.304 1.00 71.56 197 MET A C 1
ATOM 1592 O O . MET A 1 197 ? 3.134 -0.956 -3.313 1.00 71.56 197 MET A O 1
ATOM 1596 N N . LEU A 1 198 ? 1.250 -0.171 -2.379 1.00 73.25 198 LEU A N 1
ATOM 1597 C CA . LEU A 1 198 ? 0.551 0.011 -3.653 1.00 73.25 198 LEU A CA 1
ATOM 1598 C C . LEU A 1 198 ? 1.229 1.076 -4.522 1.00 73.25 198 LEU A C 1
ATOM 1600 O O . LEU A 1 198 ? 1.373 0.876 -5.733 1.00 73.25 198 LEU A O 1
ATOM 1604 N N . ASP A 1 199 ? 1.670 2.179 -3.924 1.00 78.06 199 ASP A N 1
ATOM 1605 C CA . ASP A 1 199 ? 2.336 3.264 -4.641 1.00 78.06 199 ASP A CA 1
ATOM 1606 C C . ASP A 1 199 ? 3.732 2.869 -5.134 1.00 78.06 199 ASP A C 1
ATOM 1608 O O . ASP A 1 199 ? 4.084 3.185 -6.274 1.00 78.06 199 ASP A O 1
ATOM 1612 N N . GLU A 1 200 ? 4.497 2.098 -4.355 1.00 76.38 200 GLU A N 1
ATOM 1613 C CA . GLU A 1 200 ? 5.766 1.519 -4.818 1.00 76.38 200 GLU A CA 1
ATOM 1614 C C . GLU A 1 200 ? 5.567 0.625 -6.046 1.00 76.38 200 GLU A C 1
ATOM 1616 O O . GLU A 1 200 ? 6.283 0.755 -7.046 1.00 76.38 200 GLU A O 1
ATOM 1621 N N . ARG A 1 201 ? 4.552 -0.249 -6.013 1.00 74.69 201 ARG A N 1
ATOM 1622 C CA . ARG A 1 201 ? 4.224 -1.122 -7.146 1.00 74.69 201 ARG A CA 1
ATOM 1623 C C . ARG A 1 201 ? 3.840 -0.309 -8.380 1.00 74.69 201 ARG A C 1
ATOM 1625 O O . ARG A 1 201 ? 4.330 -0.590 -9.475 1.00 74.69 201 ARG A O 1
ATOM 1632 N N . ARG A 1 202 ? 2.985 0.704 -8.221 1.00 79.88 202 ARG A N 1
ATOM 1633 C CA . ARG A 1 202 ? 2.554 1.581 -9.323 1.00 79.88 202 ARG A CA 1
ATOM 1634 C C . ARG A 1 202 ? 3.729 2.334 -9.943 1.00 79.88 202 ARG A C 1
ATOM 1636 O O . ARG A 1 202 ? 3.851 2.344 -11.167 1.00 79.88 202 ARG A O 1
ATOM 1643 N N . ALA A 1 203 ? 4.606 2.912 -9.123 1.00 81.38 203 ALA A N 1
ATOM 1644 C CA . ALA A 1 203 ? 5.785 3.637 -9.594 1.00 81.38 203 ALA A CA 1
ATOM 1645 C C . ALA A 1 203 ? 6.730 2.726 -10.398 1.00 81.38 203 ALA A C 1
ATOM 1647 O O . ALA A 1 203 ? 7.205 3.098 -11.474 1.00 81.38 203 ALA A O 1
ATOM 1648 N N . ALA A 1 204 ? 6.939 1.495 -9.928 1.00 80.38 204 ALA A N 1
ATOM 1649 C CA . ALA A 1 204 ? 7.772 0.507 -10.605 1.00 80.38 204 ALA A CA 1
ATOM 1650 C C . ALA A 1 204 ? 7.196 0.055 -11.954 1.00 80.38 204 ALA A C 1
ATOM 1652 O O . ALA A 1 204 ? 7.918 0.013 -12.954 1.00 80.38 204 ALA A O 1
ATOM 1653 N N . VAL A 1 205 ? 5.890 -0.237 -12.001 1.00 81.75 205 VAL A N 1
ATOM 1654 C CA . VAL A 1 205 ? 5.183 -0.592 -13.243 1.00 81.75 205 VAL A CA 1
ATOM 1655 C C . VAL A 1 205 ? 5.260 0.557 -14.246 1.00 81.75 205 VAL A C 1
ATOM 1657 O O . VAL A 1 205 ? 5.639 0.336 -15.397 1.00 81.75 205 VAL A O 1
ATOM 1660 N N . ARG A 1 206 ? 4.981 1.794 -13.814 1.00 87.06 206 ARG A N 1
ATOM 1661 C CA . ARG A 1 206 ? 5.064 2.981 -14.677 1.00 87.06 206 ARG A CA 1
ATOM 1662 C C . ARG A 1 206 ? 6.461 3.147 -15.269 1.00 87.06 206 ARG A C 1
ATOM 1664 O O . ARG A 1 206 ? 6.600 3.320 -16.477 1.00 87.06 206 ARG A O 1
ATOM 1671 N N . MET A 1 207 ? 7.499 3.038 -14.442 1.00 87.62 207 MET A N 1
ATOM 1672 C CA . MET A 1 207 ? 8.880 3.162 -14.905 1.00 87.62 207 MET A CA 1
ATOM 1673 C C . MET A 1 207 ? 9.253 2.069 -15.921 1.00 87.62 207 MET A C 1
ATOM 1675 O O . MET A 1 207 ? 9.906 2.369 -16.922 1.00 87.62 207 MET A O 1
ATOM 1679 N N . LEU A 1 208 ? 8.809 0.822 -15.718 1.00 84.00 208 LEU A N 1
ATOM 1680 C CA . LEU A 1 208 ? 9.017 -0.265 -16.681 1.00 84.00 208 LEU A CA 1
ATOM 1681 C C . LEU A 1 208 ? 8.307 -0.022 -18.016 1.00 84.00 208 LEU A C 1
ATOM 1683 O O . LEU A 1 208 ? 8.903 -0.267 -19.067 1.00 84.00 208 LEU A O 1
ATOM 1687 N N . LEU A 1 209 ? 7.064 0.464 -17.985 1.00 86.38 209 LEU A N 1
ATOM 1688 C CA . LEU A 1 209 ? 6.306 0.809 -19.189 1.00 86.38 209 LEU A CA 1
ATOM 1689 C C . LEU A 1 209 ? 6.978 1.947 -19.964 1.00 86.38 209 LEU A C 1
ATOM 1691 O O . LEU A 1 209 ? 7.173 1.819 -21.173 1.00 86.38 209 LEU A O 1
ATOM 1695 N N . ALA A 1 210 ? 7.408 3.007 -19.272 1.00 89.12 210 ALA A N 1
ATOM 1696 C CA . ALA A 1 210 ? 8.120 4.129 -19.881 1.00 89.12 210 ALA A CA 1
ATOM 1697 C C . ALA A 1 210 ? 9.419 3.668 -20.561 1.00 89.12 210 ALA A C 1
ATOM 1699 O O . ALA A 1 210 ? 9.656 3.969 -21.732 1.00 89.12 210 ALA A O 1
ATOM 1700 N N . CYS A 1 211 ? 10.230 2.861 -19.866 1.00 86.00 211 CYS A N 1
ATOM 1701 C CA . CYS A 1 211 ? 11.449 2.302 -20.444 1.00 86.00 211 CYS A CA 1
ATOM 1702 C C . CYS A 1 211 ? 11.135 1.422 -21.665 1.00 86.00 211 CYS A C 1
ATOM 1704 O O . CYS A 1 211 ? 11.781 1.570 -22.697 1.00 86.00 211 CYS A O 1
ATOM 1706 N N . ARG A 1 212 ? 10.126 0.540 -21.594 1.00 83.75 212 ARG A N 1
ATOM 1707 C CA . ARG A 1 212 ? 9.733 -0.316 -22.727 1.00 83.75 212 ARG A CA 1
ATOM 1708 C C . ARG A 1 212 ? 9.297 0.506 -23.943 1.00 83.75 212 ARG A C 1
ATOM 1710 O O . ARG A 1 212 ? 9.730 0.185 -25.049 1.00 83.75 212 ARG A O 1
ATOM 1717 N N . LYS A 1 213 ? 8.489 1.556 -23.748 1.00 86.94 213 LYS A N 1
ATOM 1718 C CA . LYS A 1 213 ? 8.057 2.460 -24.827 1.00 86.94 213 LYS A CA 1
ATOM 1719 C C . LYS A 1 213 ? 9.262 3.108 -25.507 1.00 86.94 213 LYS A C 1
ATOM 1721 O O . LYS A 1 213 ? 9.394 3.013 -26.723 1.00 86.94 213 LYS A O 1
ATOM 1726 N N . PHE A 1 214 ? 10.173 3.683 -24.721 1.00 86.56 214 PHE A N 1
ATOM 1727 C CA . PHE A 1 214 ? 11.383 4.315 -25.249 1.00 86.56 214 PHE A CA 1
ATOM 1728 C C . PHE A 1 214 ? 12.208 3.347 -26.107 1.00 86.56 214 PHE A C 1
ATOM 1730 O O . PHE A 1 214 ? 12.638 3.687 -27.207 1.00 86.56 214 PHE A O 1
ATOM 1737 N N . MET A 1 215 ? 12.394 2.112 -25.633 1.00 81.25 215 MET A N 1
ATOM 1738 C CA . MET A 1 215 ? 13.135 1.090 -26.375 1.00 81.25 215 MET A CA 1
ATOM 1739 C C . MET A 1 215 ? 12.452 0.689 -27.683 1.00 81.25 215 MET A C 1
ATOM 1741 O O . MET A 1 215 ? 13.145 0.507 -28.680 1.00 81.25 215 MET A O 1
ATOM 1745 N N . ALA A 1 216 ? 11.124 0.543 -27.686 1.00 81.44 216 ALA A N 1
ATOM 1746 C CA . ALA A 1 216 ? 10.363 0.204 -28.887 1.00 81.44 216 ALA A CA 1
ATOM 1747 C C . ALA A 1 216 ? 10.519 1.288 -29.962 1.00 81.44 216 ALA A C 1
ATOM 1749 O O . ALA A 1 216 ? 10.933 0.978 -31.077 1.00 81.44 216 ALA A O 1
ATOM 1750 N N . LEU A 1 217 ? 10.338 2.559 -29.582 1.00 84.50 217 LEU A N 1
ATOM 1751 C CA . LEU A 1 217 ? 10.556 3.698 -30.478 1.00 84.50 217 LEU A CA 1
ATOM 1752 C C . LEU A 1 217 ? 11.982 3.704 -31.046 1.00 84.50 217 LEU A C 1
ATOM 1754 O O . LEU A 1 217 ? 12.181 3.910 -32.235 1.00 84.50 217 LEU A O 1
ATOM 1758 N N . GLN A 1 218 ? 12.995 3.415 -30.226 1.00 81.00 218 GLN A N 1
ATOM 1759 C CA . GLN A 1 218 ? 14.392 3.352 -30.675 1.00 81.00 218 GLN A CA 1
ATOM 1760 C C . GLN A 1 218 ? 14.705 2.163 -31.607 1.00 81.00 218 GLN A C 1
ATOM 1762 O O . GLN A 1 218 ? 15.675 2.232 -32.366 1.00 81.00 218 GLN A O 1
ATOM 1767 N N . ARG A 1 219 ? 13.937 1.064 -31.555 1.00 79.12 219 ARG A N 1
ATOM 1768 C CA . ARG A 1 219 ? 14.113 -0.100 -32.449 1.00 79.12 219 ARG A CA 1
ATOM 1769 C C . ARG A 1 219 ? 13.614 0.177 -33.862 1.00 79.12 219 ARG A C 1
ATOM 1771 O O . ARG A 1 219 ? 14.239 -0.287 -34.809 1.00 79.12 219 ARG A O 1
ATOM 1778 N N . GLU A 1 220 ? 12.518 0.916 -33.986 1.00 77.81 220 GLU A N 1
ATOM 1779 C CA . GLU A 1 220 ? 11.870 1.224 -35.268 1.00 77.81 220 GLU A CA 1
ATOM 1780 C C . GLU A 1 220 ? 12.607 2.314 -36.063 1.00 77.81 220 GLU A C 1
ATOM 1782 O O . GLU A 1 220 ? 12.375 2.488 -37.258 1.00 77.81 220 GLU A O 1
ATOM 1787 N N . ARG A 1 221 ? 13.538 3.032 -35.424 1.00 76.56 221 ARG A N 1
ATOM 1788 C CA . ARG A 1 221 ? 14.300 4.116 -36.053 1.00 76.56 221 ARG A CA 1
ATOM 1789 C C . ARG A 1 221 ? 15.426 3.576 -36.958 1.00 76.56 221 ARG A C 1
ATOM 1791 O O . ARG A 1 221 ? 16.096 2.602 -36.591 1.00 76.56 221 ARG A O 1
ATOM 1798 N N . PRO A 1 222 ? 15.698 4.228 -38.110 1.00 70.00 222 PRO A N 1
ATOM 1799 C CA . PRO A 1 222 ? 16.801 3.864 -39.002 1.00 70.00 222 PRO A CA 1
ATOM 1800 C C . PRO A 1 222 ? 18.128 3.795 -38.244 1.00 70.00 222 PRO A C 1
ATOM 1802 O O . PRO A 1 222 ? 18.358 4.605 -37.352 1.00 70.00 222 PRO A O 1
ATOM 1805 N N . CYS A 1 223 ? 19.016 2.853 -38.588 1.00 61.56 223 CYS A N 1
ATOM 1806 C CA . CYS A 1 223 ? 20.340 2.715 -37.970 1.00 61.56 223 CYS A CA 1
ATOM 1807 C C . CYS A 1 223 ? 21.196 3.984 -38.137 1.00 61.56 223 CYS A C 1
ATOM 1809 O O . CYS A 1 223 ? 22.035 4.065 -39.030 1.00 61.56 223 CYS A O 1
ATOM 1811 N N . TYR A 1 224 ? 21.039 4.952 -37.238 1.00 63.44 224 TYR A N 1
ATOM 1812 C CA . TYR A 1 224 ? 21.990 6.039 -37.079 1.00 63.44 224 TYR A CA 1
ATOM 1813 C C . TYR A 1 224 ? 23.214 5.527 -36.299 1.00 63.44 224 TYR A C 1
ATOM 1815 O O . TYR A 1 224 ? 23.051 4.714 -35.383 1.00 63.44 224 TYR A O 1
ATOM 1823 N N . PRO A 1 225 ? 24.433 6.049 -36.544 1.00 57.91 225 PRO A N 1
ATOM 1824 C CA . PRO A 1 225 ? 25.643 5.755 -35.747 1.00 57.91 225 PRO A CA 1
ATOM 1825 C C . PRO A 1 225 ? 25.534 6.120 -34.250 1.00 57.91 225 PRO A C 1
ATOM 1827 O O . PRO A 1 225 ? 26.499 6.032 -33.498 1.00 57.91 225 PRO A O 1
ATOM 1830 N N . ARG A 1 226 ? 24.361 6.606 -33.847 1.00 60.88 226 ARG A N 1
ATOM 1831 C CA . ARG A 1 226 ? 24.031 7.411 -32.679 1.00 60.88 226 ARG A CA 1
ATOM 1832 C C . ARG A 1 226 ? 22.801 6.869 -31.946 1.00 60.88 226 ARG A C 1
ATOM 1834 O O . ARG A 1 226 ? 22.139 7.605 -31.235 1.00 60.88 226 ARG A O 1
ATOM 1841 N N . LEU A 1 227 ? 22.446 5.605 -32.144 1.00 63.34 227 LEU A N 1
ATOM 1842 C CA . LEU A 1 227 ? 21.362 4.985 -31.384 1.00 63.34 227 LEU A CA 1
ATOM 1843 C C . LEU A 1 227 ? 21.900 4.349 -30.106 1.00 63.34 227 LEU A C 1
ATOM 1845 O O . LEU A 1 227 ? 23.032 3.856 -30.085 1.00 63.34 227 LEU A O 1
ATOM 1849 N N . CYS A 1 228 ? 21.072 4.302 -29.058 1.00 66.38 228 CYS A N 1
ATOM 1850 C CA . CYS A 1 228 ? 21.459 3.631 -27.819 1.00 66.38 228 CYS A CA 1
ATOM 1851 C C . CYS A 1 228 ? 21.895 2.191 -28.110 1.00 66.38 228 CYS A C 1
ATOM 1853 O O . CYS A 1 228 ? 21.125 1.399 -28.658 1.00 66.38 228 CYS A O 1
ATOM 1855 N N . GLN A 1 229 ? 23.090 1.812 -27.648 1.00 66.38 229 GLN A N 1
ATOM 1856 C CA . GLN A 1 229 ? 23.590 0.431 -27.733 1.00 66.38 229 GLN A CA 1
ATOM 1857 C C . GLN A 1 229 ? 22.641 -0.578 -27.069 1.00 66.38 229 GLN A C 1
ATOM 1859 O O . GLN A 1 229 ? 22.600 -1.747 -27.435 1.00 66.38 229 GLN A O 1
ATOM 1864 N N . CYS A 1 230 ? 21.826 -0.112 -26.123 1.00 67.31 230 CYS A N 1
ATOM 1865 C CA . CYS A 1 230 ? 20.836 -0.910 -25.429 1.00 67.31 230 CYS A CA 1
ATOM 1866 C C . CYS A 1 230 ? 19.635 -1.338 -26.284 1.00 67.31 230 CYS A C 1
ATOM 1868 O O . CYS A 1 230 ? 18.932 -2.259 -25.870 1.00 67.31 230 CYS A O 1
ATOM 1870 N N . ARG A 1 231 ? 19.363 -0.686 -27.432 1.00 66.62 231 ARG A N 1
ATOM 1871 C CA . ARG A 1 231 ? 18.089 -0.799 -28.183 1.00 66.62 231 ARG A CA 1
ATOM 1872 C C . ARG A 1 231 ? 17.669 -2.236 -28.512 1.00 66.62 231 ARG A C 1
ATOM 1874 O O . ARG A 1 231 ? 16.479 -2.532 -28.540 1.00 66.62 231 ARG A O 1
ATOM 1881 N N . GLY A 1 232 ? 18.637 -3.126 -28.727 1.00 63.78 232 GLY A N 1
ATOM 1882 C CA . GLY A 1 232 ? 18.408 -4.525 -29.100 1.00 63.78 232 GLY A CA 1
ATOM 1883 C C . GLY A 1 232 ? 18.268 -5.504 -27.931 1.00 63.78 232 GLY A C 1
ATOM 1884 O O . GLY A 1 232 ? 17.973 -6.668 -28.164 1.00 63.78 232 GLY A O 1
ATOM 1885 N N . HIS A 1 233 ? 18.478 -5.081 -26.681 1.00 69.06 233 HIS A N 1
ATOM 1886 C CA . HIS A 1 233 ? 18.397 -5.990 -25.535 1.00 69.06 233 HIS A CA 1
ATOM 1887 C C . HIS A 1 233 ? 16.941 -6.207 -25.097 1.00 69.06 233 HIS A C 1
ATOM 1889 O O . HIS A 1 233 ? 16.247 -5.248 -24.755 1.00 69.06 233 HIS A O 1
ATOM 1895 N N . ASP A 1 234 ? 16.491 -7.463 -25.044 1.00 64.31 234 ASP A N 1
ATOM 1896 C CA . ASP A 1 234 ? 15.209 -7.862 -24.445 1.00 64.31 234 ASP A CA 1
ATOM 1897 C C . ASP A 1 234 ? 15.371 -8.118 -22.942 1.00 64.31 234 ASP A C 1
ATOM 1899 O O . ASP A 1 234 ? 15.416 -9.245 -22.456 1.00 64.31 234 ASP A O 1
ATOM 1903 N N . TRP A 1 235 ? 15.479 -7.032 -22.178 1.00 67.50 235 TRP A N 1
ATOM 1904 C CA . TRP A 1 235 ? 15.553 -7.078 -20.713 1.00 67.50 235 TRP A CA 1
ATOM 1905 C C . TRP A 1 235 ? 14.169 -7.061 -20.041 1.00 67.50 235 TRP A C 1
ATOM 1907 O O . TRP A 1 235 ? 14.062 -7.349 -18.848 1.00 67.50 235 TRP A O 1
ATOM 1917 N N . GLY A 1 236 ? 13.107 -6.736 -20.789 1.00 70.75 236 GLY A N 1
ATOM 1918 C CA . GLY A 1 236 ? 11.781 -6.436 -20.240 1.00 70.75 236 GLY A CA 1
ATOM 1919 C C . GLY A 1 236 ? 11.147 -7.590 -19.462 1.00 70.75 236 GLY A C 1
ATOM 1920 O O . GLY A 1 236 ? 10.676 -7.374 -18.349 1.00 70.75 236 GLY A O 1
ATOM 1921 N N . GLN A 1 237 ? 11.176 -8.808 -20.010 1.00 73.69 237 GLN A N 1
ATOM 1922 C CA . GLN A 1 237 ? 10.491 -9.963 -19.418 1.00 73.69 237 GLN A CA 1
ATOM 1923 C C . GLN A 1 237 ? 11.107 -10.361 -18.073 1.00 73.69 237 GLN A C 1
ATOM 1925 O O . GLN A 1 237 ? 10.405 -10.411 -17.070 1.00 73.69 237 GLN A O 1
ATOM 1930 N N . ALA A 1 238 ? 12.431 -10.535 -18.029 1.00 75.88 238 ALA A N 1
ATOM 1931 C CA . ALA A 1 238 ? 13.143 -10.911 -16.807 1.00 75.88 238 ALA A CA 1
ATOM 1932 C C . ALA A 1 238 ? 12.947 -9.889 -15.674 1.00 75.88 238 ALA A C 1
ATOM 1934 O O . ALA A 1 238 ? 12.931 -10.249 -14.498 1.00 75.88 238 ALA A O 1
ATOM 1935 N N . HIS A 1 239 ? 12.788 -8.603 -16.011 1.00 76.12 239 HIS A N 1
ATOM 1936 C CA . HIS A 1 239 ? 12.506 -7.577 -15.012 1.00 76.12 239 HIS A CA 1
ATOM 1937 C C . HIS A 1 239 ? 11.063 -7.665 -14.518 1.00 76.12 239 HIS A C 1
ATOM 1939 O O . HIS A 1 239 ? 10.876 -7.600 -13.315 1.00 76.12 239 HIS A O 1
ATOM 1945 N N . TRP A 1 240 ? 10.071 -7.863 -15.388 1.00 76.44 240 TRP A N 1
ATOM 1946 C CA . TRP A 1 240 ? 8.675 -8.062 -14.979 1.00 76.44 240 TRP A CA 1
ATOM 1947 C C . TRP A 1 240 ? 8.489 -9.313 -14.106 1.00 76.44 240 TRP A C 1
ATOM 1949 O O . TRP A 1 240 ? 7.924 -9.218 -13.019 1.00 76.44 240 TRP A O 1
ATOM 1959 N N . GLU A 1 241 ? 9.041 -10.452 -14.527 1.00 74.44 241 GLU A N 1
ATOM 1960 C CA . GLU A 1 241 ? 8.946 -11.731 -13.809 1.00 74.44 241 GLU A CA 1
ATOM 1961 C C . GLU A 1 241 ? 9.639 -11.689 -12.442 1.00 74.44 241 GLU A C 1
ATOM 1963 O O . GLU A 1 241 ? 9.083 -12.146 -11.446 1.00 74.44 241 GLU A O 1
ATOM 1968 N N . ARG A 1 242 ? 10.837 -11.092 -12.355 1.00 74.50 242 ARG A N 1
ATOM 1969 C CA . ARG A 1 242 ? 11.556 -10.918 -11.078 1.00 74.50 242 ARG A CA 1
ATOM 1970 C C . ARG A 1 242 ? 10.781 -10.051 -10.089 1.00 74.50 242 ARG A C 1
ATOM 1972 O O . ARG A 1 242 ? 10.962 -10.178 -8.883 1.00 74.50 242 ARG A O 1
ATOM 1979 N N . LEU A 1 243 ? 9.947 -9.157 -10.605 1.00 69.75 243 LEU A N 1
ATOM 1980 C CA . LEU A 1 243 ? 9.041 -8.347 -9.815 1.00 69.75 243 LEU A CA 1
ATOM 1981 C C . LEU A 1 243 ? 7.667 -9.024 -9.712 1.00 69.75 243 LEU A C 1
ATOM 1983 O O . LEU A 1 243 ? 6.695 -8.315 -9.589 1.00 69.75 243 LEU A O 1
ATOM 1987 N N . GLY A 1 244 ? 7.505 -10.338 -9.879 1.00 67.50 244 GLY A N 1
ATOM 1988 C CA . GLY A 1 244 ? 6.199 -10.999 -9.720 1.00 67.50 244 GLY A CA 1
ATOM 1989 C C . GLY A 1 244 ? 5.032 -10.371 -10.505 1.00 67.50 244 GLY A C 1
ATOM 1990 O O . GLY A 1 244 ? 3.874 -10.559 -10.131 1.00 67.50 244 GLY A O 1
ATOM 1991 N N . LEU A 1 245 ? 5.310 -9.579 -11.549 1.00 72.56 245 LEU A N 1
ATOM 1992 C CA . LEU A 1 245 ? 4.288 -8.912 -12.337 1.00 72.56 245 LEU A CA 1
ATOM 1993 C C . LEU A 1 245 ? 3.780 -9.915 -13.375 1.00 72.56 245 LEU A C 1
ATOM 1995 O O . LEU A 1 245 ? 4.587 -10.624 -13.983 1.00 72.56 245 LEU A O 1
ATOM 1999 N N . PRO A 1 246 ? 2.461 -9.991 -13.593 1.00 66.19 246 PRO A N 1
ATOM 2000 C CA . PRO A 1 246 ? 1.894 -10.965 -14.508 1.00 66.19 246 PRO A CA 1
ATOM 2001 C C . PRO A 1 246 ? 2.316 -10.664 -15.952 1.00 66.19 246 PRO A C 1
ATOM 2003 O O . PRO A 1 246 ? 2.283 -9.521 -16.415 1.00 66.19 246 PRO A O 1
ATOM 2006 N N . VAL A 1 247 ? 2.721 -11.713 -16.666 1.00 71.06 247 VAL A N 1
ATOM 2007 C CA . VAL A 1 247 ? 3.145 -11.644 -18.067 1.00 71.06 247 VAL A CA 1
ATOM 2008 C C . VAL A 1 247 ? 2.510 -12.777 -18.866 1.00 71.06 247 VAL A C 1
ATOM 2010 O O . VAL A 1 247 ? 2.473 -13.923 -18.422 1.00 71.06 247 VAL A O 1
ATOM 2013 N N . ILE A 1 248 ? 2.032 -12.468 -20.069 1.00 72.00 248 ILE A N 1
ATOM 2014 C CA . ILE A 1 248 ? 1.630 -13.464 -21.066 1.00 72.00 248 ILE A CA 1
ATOM 2015 C C . ILE A 1 248 ? 2.778 -13.606 -22.052 1.00 72.00 248 ILE A C 1
ATOM 2017 O O . ILE A 1 248 ? 3.126 -12.651 -22.747 1.00 72.00 248 ILE A O 1
ATOM 2021 N N . ASN A 1 249 ? 3.344 -14.806 -22.136 1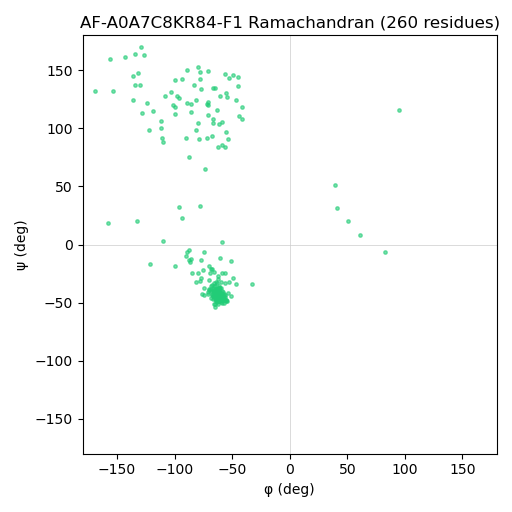.00 68.81 249 ASN A N 1
ATOM 2022 C CA . ASN A 1 249 ? 4.322 -15.130 -23.166 1.00 68.81 249 ASN A CA 1
ATOM 2023 C C . ASN A 1 249 ? 3.629 -15.234 -24.523 1.00 68.81 249 ASN A C 1
ATOM 2025 O O . ASN A 1 249 ? 2.731 -16.052 -24.710 1.00 68.81 249 ASN A O 1
ATOM 2029 N N . VAL A 1 250 ? 4.079 -14.430 -25.482 1.00 67.25 250 VAL A N 1
ATOM 2030 C CA . VAL A 1 250 ? 3.617 -14.469 -26.868 1.00 67.25 250 VAL A CA 1
ATOM 2031 C C . VAL A 1 250 ? 4.781 -14.970 -27.711 1.00 67.25 250 VAL A C 1
ATOM 2033 O O . VAL A 1 250 ? 5.721 -14.234 -28.003 1.00 67.25 250 VAL A O 1
ATOM 2036 N N . SER A 1 251 ? 4.749 -16.252 -28.066 1.00 57.53 251 SER A N 1
ATOM 2037 C CA . SER A 1 251 ? 5.748 -16.859 -28.949 1.00 57.53 251 SER A CA 1
ATOM 2038 C C . SER A 1 251 ? 5.032 -17.454 -30.159 1.00 57.53 251 SER A C 1
ATOM 2040 O O . SER A 1 251 ? 4.484 -18.550 -30.049 1.00 57.53 251 SER A O 1
ATOM 2042 N N . PRO A 1 252 ? 4.984 -16.752 -31.306 1.00 50.38 252 PRO A N 1
ATOM 2043 C CA . PRO A 1 252 ? 4.285 -17.268 -32.481 1.00 50.38 252 PRO A CA 1
ATOM 2044 C C . PRO A 1 252 ? 5.054 -18.387 -33.206 1.00 50.38 252 PRO A C 1
ATOM 2046 O O . PRO A 1 252 ? 4.447 -19.150 -33.946 1.00 50.38 252 PRO A O 1
ATOM 2049 N N . SER A 1 253 ? 6.380 -18.492 -33.035 1.00 52.34 253 SER A N 1
ATOM 2050 C CA . SER A 1 253 ? 7.216 -19.367 -33.885 1.00 52.34 253 SER A CA 1
ATOM 2051 C C . SER A 1 253 ? 8.567 -19.804 -33.286 1.00 52.34 253 SER A C 1
ATOM 2053 O O . SER A 1 253 ? 9.453 -20.254 -34.007 1.00 52.34 253 SER A O 1
ATOM 2055 N N . GLY A 1 254 ? 8.751 -19.719 -31.963 1.00 45.47 254 GLY A N 1
ATOM 2056 C CA . GLY A 1 254 ? 9.883 -20.362 -31.273 1.00 45.47 254 GLY A CA 1
ATOM 2057 C C . GLY A 1 254 ? 11.218 -19.604 -31.266 1.00 45.47 254 GLY A C 1
ATOM 2058 O O . GLY A 1 254 ? 12.120 -20.016 -30.541 1.00 45.47 254 GLY A O 1
ATOM 2059 N N . THR A 1 255 ? 11.354 -18.481 -31.979 1.00 47.56 255 THR A N 1
ATOM 2060 C CA . THR A 1 255 ? 12.618 -17.710 -32.027 1.00 47.56 255 THR A CA 1
ATOM 2061 C C . THR A 1 255 ? 12.516 -16.258 -31.549 1.00 47.56 255 THR A C 1
ATOM 2063 O O . THR A 1 255 ? 13.538 -15.688 -31.174 1.00 47.56 255 THR A O 1
ATOM 2066 N N . ALA A 1 256 ? 11.315 -15.676 -31.450 1.00 46.47 256 ALA A N 1
ATOM 2067 C CA . ALA A 1 256 ? 11.091 -14.354 -30.854 1.00 46.47 256 ALA A CA 1
ATOM 2068 C C . ALA A 1 256 ? 10.158 -14.461 -29.637 1.00 46.47 256 ALA A C 1
ATOM 2070 O O . ALA A 1 256 ? 8.992 -14.836 -29.770 1.00 46.47 256 ALA A O 1
ATOM 2071 N N . LYS A 1 257 ? 10.679 -14.146 -28.444 1.00 53.97 257 LYS A N 1
ATOM 2072 C CA . LYS A 1 257 ? 9.910 -14.118 -27.192 1.00 53.97 257 LYS A CA 1
ATOM 2073 C C . LYS A 1 257 ? 9.330 -12.720 -26.993 1.00 53.97 257 LYS A C 1
ATOM 2075 O O . LYS A 1 257 ? 9.981 -11.841 -26.439 1.00 53.97 257 LYS A O 1
ATOM 2080 N N . GLY A 1 258 ? 8.111 -12.500 -27.475 1.00 57.47 258 GLY A N 1
ATOM 2081 C CA . GLY A 1 258 ? 7.314 -11.360 -27.038 1.00 57.47 258 GLY A CA 1
ATOM 2082 C C . GLY A 1 258 ? 6.675 -11.659 -25.682 1.00 57.47 258 GLY A C 1
ATOM 2083 O O . GLY A 1 258 ? 6.386 -12.811 -25.366 1.00 57.47 258 GLY A O 1
ATOM 2084 N N . PHE A 1 259 ? 6.404 -10.627 -24.885 1.00 68.69 259 PHE A N 1
ATOM 2085 C CA . PHE A 1 259 ? 5.491 -10.757 -23.750 1.00 68.69 259 PHE A CA 1
ATOM 2086 C C . PHE A 1 259 ? 4.542 -9.563 -23.677 1.00 68.69 259 PHE A C 1
ATOM 2088 O O . PHE A 1 259 ? 4.931 -8.426 -23.997 1.00 68.69 259 PHE A O 1
ATOM 2095 N N . ILE A 1 260 ? 3.312 -9.838 -23.250 1.00 62.66 260 ILE A N 1
ATOM 2096 C CA . ILE A 1 260 ? 2.295 -8.840 -22.931 1.00 62.66 260 ILE A CA 1
ATOM 2097 C C . ILE A 1 260 ? 2.245 -8.706 -21.404 1.00 62.66 260 ILE A C 1
ATOM 2099 O O . ILE A 1 260 ? 2.010 -9.708 -20.727 1.00 62.66 260 ILE A O 1
ATOM 2103 N N . PRO A 1 261 ? 2.501 -7.512 -20.848 1.00 62.69 261 PRO A N 1
ATOM 2104 C CA . PRO A 1 261 ? 2.188 -7.241 -19.450 1.00 62.69 261 PRO A CA 1
ATOM 2105 C C . PRO A 1 261 ? 0.666 -7.294 -19.234 1.00 62.69 261 PRO A C 1
ATOM 2107 O O . PRO A 1 261 ? -0.063 -6.740 -20.058 1.00 62.69 261 PRO A O 1
ATOM 2110 N N . ILE A 1 262 ? 0.202 -7.963 -18.171 1.00 57.06 262 ILE A N 1
ATOM 2111 C CA . ILE A 1 262 ? -1.225 -7.994 -17.779 1.00 57.06 262 ILE A CA 1
ATOM 2112 C C . ILE A 1 262 ? -1.525 -6.856 -16.803 1.00 57.06 262 ILE A C 1
ATOM 2114 O O . ILE A 1 262 ? -0.730 -6.675 -15.850 1.00 57.06 262 ILE A O 1
#

Solvent-accessible surface area (backbone atoms only — not comparable to full-atom values): 15231 Å² total; per-residue (Å²): 137,85,80,82,77,76,80,75,79,70,79,75,71,84,71,92,63,75,53,59,70,75,68,50,72,75,47,98,50,57,77,48,75,49,51,45,60,52,47,51,53,50,55,48,52,48,51,51,55,51,50,51,49,51,51,61,64,64,76,48,95,82,65,74,77,45,75,69,40,43,50,49,37,44,54,46,22,51,55,40,45,51,55,39,52,52,43,73,74,32,90,84,60,71,58,53,65,63,64,58,54,55,52,50,48,56,50,47,78,70,56,72,70,74,63,55,51,75,64,54,42,49,52,52,53,49,50,53,52,52,31,50,50,53,43,55,50,47,52,52,50,54,51,51,52,63,68,41,64,85,47,67,29,36,32,29,52,86,92,38,50,36,71,45,40,82,89,51,41,65,61,55,48,50,58,50,50,55,55,41,51,58,32,50,53,47,44,52,54,54,47,54,50,54,52,50,45,51,48,48,51,51,29,52,53,48,29,52,52,27,46,49,51,42,35,52,58,56,56,76,46,79,93,53,104,36,54,40,86,64,43,82,64,84,58,64,62,66,53,36,52,75,59,76,44,57,68,45,81,45,59,92,77,86,80,58,86,44,70,45,80,109

Organism: Orbilia oligospora (NCBI:txid2813651)

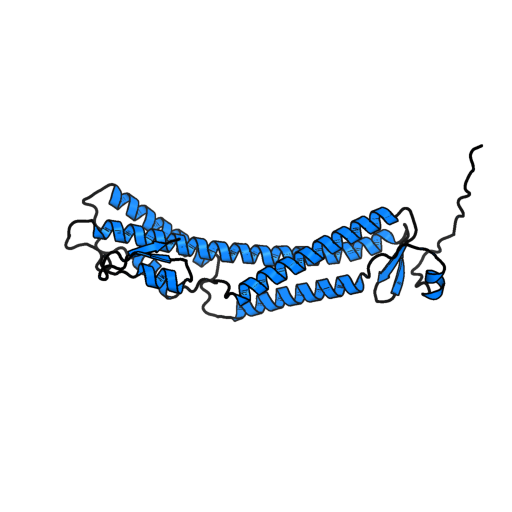Nearest PDB structures (foldseek):
  8tv0-assembly1_E  TM=3.172E-01  e=7.364E-01  Xenorhabdus nematophila
  8tqe-assembly1_E  TM=3.185E-01  e=1.111E+00  Xenorhabdus nematophila
  6rwb-assembly1_C  TM=3.196E-01  e=1.858E+00  Yersinia pseudotuberculosis

Secondary structure (DSSP, 8-state):
-------------SS-----HHHHTTS-PPEEEEHHHHHHHHHHHHHHHHHHHHHHHHS-TT---SHHHHHHHHHHHHHHHHHHHHHHH-TT---S--HHHHHHHHHHHH-------HHHHHHHHHHHHHHHHHHHHHHHHHHHHHHHTTS-EEEEETTEEEEE-TTTHHHHHHHHHHHHHHHHHHHHHHHHHHHHHHHHHHHHHHHHHHHHHHHHHHHHS---TTS-GGGG---HHHHHHHTT--EEEE-SSSS--EEEE-

Mean predicted aligned error: 14.38 Å

Radius of gyration: 31.26 Å; Cα contacts (8 Å, |Δi|>4): 223; chains: 1; bounding box: 83×35×86 Å